Protein AF-A0A397F9K9-F1 (afdb_monomer_lite)

Radius of gyration: 53.6 Å; chains: 1; bounding box: 84×48×170 Å

Organism: Aphanomyces astaci (NCBI:txid112090)

Sequence (240 aa):
MALEEVTSGGQPWRLERRIEDVTDRLRVLALKNYHVFVQNQQCAQVVTSELQSLGDNLTSVQTSLPSLVSQSKALDTTVHDTAKTNAEIQYVLGQYAGLMGVLEIPQLIDGCIANDLLEDALETIQFAKKLLEQTYTSSMQPKSSNASSSIVHTLVAEVKRATTALRAKLVDKLRGELPLAKCLHLVAYLRRVDGLWTPLPADYDYHLKQEFLACRDAYLSKTVQSIPTSDAYNYVSRKI

Structure (mmCIF, N/CA/C/O backbone):
data_AF-A0A397F9K9-F1
#
_entry.id   AF-A0A397F9K9-F1
#
loop_
_atom_site.group_PDB
_atom_site.id
_atom_site.type_symbol
_atom_site.label_atom_id
_atom_site.label_alt_id
_atom_site.label_comp_id
_atom_site.label_asym_id
_atom_site.label_entity_id
_atom_site.label_seq_id
_atom_site.pdbx_PDB_ins_code
_atom_site.Cartn_x
_atom_site.Cartn_y
_atom_site.Cartn_z
_atom_site.occupancy
_atom_site.B_iso_or_equiv
_atom_site.auth_seq_id
_atom_site.auth_comp_id
_atom_site.auth_asym_id
_atom_site.auth_atom_id
_atom_site.pdbx_PDB_model_num
ATOM 1 N N . MET A 1 1 ? 29.811 23.525 -105.887 1.00 42.53 1 MET A N 1
ATOM 2 C CA . MET A 1 1 ? 31.013 22.714 -106.192 1.00 42.53 1 MET A CA 1
ATOM 3 C C . MET A 1 1 ? 31.114 21.536 -105.219 1.00 42.53 1 MET A C 1
ATOM 5 O O . MET A 1 1 ? 32.098 21.397 -104.516 1.00 42.53 1 MET A O 1
ATOM 9 N N . ALA A 1 2 ? 30.063 20.717 -105.126 1.00 44.09 2 ALA A N 1
ATOM 10 C CA . ALA A 1 2 ? 29.945 19.656 -104.117 1.00 44.09 2 ALA A CA 1
ATOM 11 C C . ALA A 1 2 ? 29.460 18.320 -104.713 1.00 44.09 2 ALA A C 1
ATOM 13 O O . ALA A 1 2 ? 28.943 17.484 -103.987 1.00 44.09 2 ALA A O 1
ATOM 14 N N . LEU A 1 3 ? 29.588 18.113 -106.029 1.00 40.81 3 LEU A N 1
ATOM 15 C CA . LEU A 1 3 ? 29.030 16.940 -106.721 1.00 40.81 3 LEU A CA 1
ATOM 16 C C . LEU A 1 3 ? 29.897 16.452 -107.903 1.00 40.81 3 LEU A C 1
ATOM 18 O O . LEU A 1 3 ? 29.378 15.811 -108.806 1.00 40.81 3 LEU A O 1
ATOM 22 N N . GLU A 1 4 ? 31.207 16.728 -107.907 1.00 43.50 4 GLU A N 1
ATOM 23 C CA . GLU A 1 4 ? 32.117 16.296 -108.994 1.00 43.50 4 GLU A CA 1
ATOM 24 C C . GLU A 1 4 ? 33.272 15.378 -108.550 1.00 43.50 4 GLU A C 1
ATOM 26 O O . GLU A 1 4 ? 33.978 14.842 -109.396 1.00 43.50 4 GLU A O 1
ATOM 31 N N . GLU A 1 5 ? 33.442 15.104 -107.250 1.00 45.44 5 GLU A N 1
ATOM 32 C CA . GLU A 1 5 ? 34.452 14.133 -106.777 1.00 45.44 5 GLU A CA 1
ATOM 33 C C . GLU A 1 5 ? 33.916 12.699 -106.626 1.00 45.44 5 GLU A C 1
ATOM 35 O O . GLU A 1 5 ? 34.693 11.762 -106.457 1.00 45.44 5 GLU A O 1
ATOM 40 N N . VAL A 1 6 ? 32.601 12.489 -106.747 1.00 52.72 6 VAL A N 1
ATOM 41 C CA . VAL A 1 6 ? 31.979 11.158 -106.582 1.00 52.72 6 VAL A CA 1
ATOM 42 C C . VAL A 1 6 ? 31.920 10.368 -107.902 1.00 52.72 6 VAL A C 1
ATOM 44 O O . VAL A 1 6 ? 31.626 9.176 -107.902 1.00 52.72 6 VAL A O 1
ATOM 47 N N . THR A 1 7 ? 32.270 10.982 -109.037 1.00 47.12 7 THR A N 1
ATOM 48 C CA . THR A 1 7 ? 32.156 10.360 -110.370 1.00 47.12 7 THR A CA 1
ATOM 49 C C . THR A 1 7 ? 33.460 10.326 -111.173 1.00 47.12 7 THR A C 1
ATOM 51 O O . THR A 1 7 ? 33.418 10.080 -112.375 1.00 47.12 7 THR A O 1
ATOM 54 N N . SER A 1 8 ? 34.631 10.473 -110.533 1.00 50.00 8 SER A N 1
ATOM 55 C CA . SER A 1 8 ? 35.894 9.968 -111.105 1.00 50.00 8 SER A CA 1
ATOM 56 C C . SER A 1 8 ? 36.109 8.519 -110.651 1.00 50.00 8 SER A C 1
ATOM 58 O O . SER A 1 8 ? 36.851 8.184 -109.729 1.00 50.00 8 SER A O 1
ATOM 60 N N . GLY A 1 9 ? 35.336 7.634 -111.280 1.00 54.25 9 GLY A N 1
ATOM 61 C CA . GLY A 1 9 ? 35.527 6.196 -111.191 1.00 54.25 9 GLY A CA 1
ATOM 62 C C . GLY A 1 9 ? 36.919 5.819 -111.692 1.00 54.25 9 GLY A C 1
ATOM 63 O O . GLY A 1 9 ? 37.319 6.173 -112.797 1.00 54.25 9 GLY A O 1
ATOM 64 N N . GLY A 1 10 ? 37.641 5.084 -110.853 1.00 51.09 10 GLY A N 1
ATOM 65 C CA . GLY A 1 10 ? 38.999 4.631 -111.111 1.00 51.09 10 GLY A CA 1
ATOM 66 C C . GLY A 1 10 ? 39.848 4.941 -109.888 1.00 51.09 10 GLY A C 1
ATOM 67 O O . GLY A 1 10 ? 40.693 5.820 -109.906 1.00 51.09 10 GLY A O 1
ATOM 68 N N . GLN A 1 11 ? 39.731 4.216 -108.787 1.00 57.44 11 GLN A N 1
ATOM 69 C CA . GLN A 1 11 ? 39.963 2.780 -108.754 1.00 57.44 11 GLN A CA 1
ATOM 70 C C . GLN A 1 11 ? 39.464 2.277 -107.385 1.00 57.44 11 GLN A C 1
ATOM 72 O O . GLN A 1 11 ? 40.168 2.492 -106.398 1.00 57.44 11 GLN A O 1
ATOM 77 N N . PRO A 1 12 ? 38.283 1.634 -107.267 1.00 63.66 12 PRO A N 1
ATOM 78 C CA . PRO A 1 12 ? 37.839 1.032 -106.000 1.00 63.66 12 PRO A CA 1
ATOM 79 C C . PRO A 1 12 ? 38.901 0.087 -105.428 1.00 63.66 12 PRO A C 1
ATOM 81 O O . PRO A 1 12 ? 39.140 0.080 -104.229 1.00 63.66 12 PRO A O 1
ATOM 84 N N . TRP A 1 13 ? 39.674 -0.565 -106.301 1.00 67.31 13 TRP A N 1
ATOM 85 C CA . TRP A 1 13 ? 40.831 -1.372 -105.924 1.00 67.31 13 TRP A CA 1
ATOM 86 C C . TRP A 1 13 ? 41.956 -0.610 -105.213 1.00 67.31 13 TRP A C 1
ATOM 88 O O . TRP A 1 13 ? 42.768 -1.227 -104.536 1.00 67.31 13 TRP A O 1
ATOM 98 N N . ARG A 1 14 ? 42.057 0.714 -105.356 1.00 73.06 14 ARG A N 1
ATOM 99 C CA . ARG A 1 14 ? 43.083 1.532 -104.692 1.00 73.06 14 ARG A CA 1
ATOM 100 C C . ARG A 1 14 ? 42.674 1.899 -103.269 1.00 73.06 14 ARG A C 1
ATOM 102 O O . ARG A 1 14 ? 43.538 1.955 -102.399 1.00 73.06 14 ARG A O 1
ATOM 109 N N . LEU A 1 15 ? 41.380 2.131 -103.042 1.00 77.25 15 LEU A N 1
ATOM 110 C CA . LEU A 1 15 ? 40.820 2.249 -101.695 1.00 77.25 15 LEU A CA 1
ATOM 111 C C . LEU A 1 15 ? 40.852 0.892 -101.000 1.00 77.25 15 LEU A C 1
ATOM 113 O O . LEU A 1 15 ? 41.370 0.825 -99.894 1.00 77.25 15 LEU A O 1
ATOM 117 N N . GLU A 1 16 ? 40.435 -0.172 -101.687 1.00 80.12 16 GLU A N 1
ATOM 118 C CA . GLU A 1 16 ? 40.501 -1.546 -101.182 1.00 80.12 16 GLU A CA 1
ATOM 119 C C . GLU A 1 16 ? 41.935 -1.917 -100.790 1.00 80.12 16 GLU A C 1
ATOM 121 O O . GLU A 1 16 ? 42.188 -2.275 -99.651 1.00 80.12 16 GLU A O 1
ATOM 126 N N . ARG A 1 17 ? 42.917 -1.675 -101.668 1.00 81.00 17 ARG A N 1
ATOM 127 C CA . ARG A 1 17 ? 44.336 -1.939 -101.377 1.00 81.00 17 ARG A CA 1
ATOM 128 C C . ARG A 1 17 ? 44.883 -1.089 -100.228 1.00 81.00 17 ARG A C 1
ATOM 130 O O . ARG A 1 17 ? 45.792 -1.512 -99.521 1.00 81.00 17 ARG A O 1
ATOM 137 N N . ARG A 1 18 ? 44.378 0.134 -100.047 1.00 80.81 18 ARG A N 1
ATOM 138 C CA . ARG A 1 18 ? 44.792 1.002 -98.934 1.00 80.81 18 ARG A CA 1
ATOM 139 C C . ARG A 1 18 ? 44.142 0.569 -97.623 1.00 80.81 18 ARG A C 1
ATOM 141 O O . ARG A 1 18 ? 44.792 0.665 -96.589 1.00 80.81 18 ARG A O 1
ATOM 148 N N . ILE A 1 19 ? 42.899 0.094 -97.669 1.00 86.00 19 ILE A N 1
ATOM 149 C CA . ILE A 1 19 ? 42.230 -0.553 -96.541 1.00 86.00 19 ILE A CA 1
ATOM 150 C C . ILE A 1 19 ? 42.999 -1.826 -96.185 1.00 86.00 19 ILE A C 1
ATOM 152 O O . ILE A 1 19 ? 43.376 -1.958 -95.030 1.00 86.00 19 ILE A O 1
ATOM 156 N N . GLU A 1 20 ? 43.352 -2.667 -97.162 1.00 86.31 20 GLU A N 1
ATOM 157 C CA . GLU A 1 20 ? 44.182 -3.865 -96.976 1.00 86.31 20 GLU A CA 1
ATOM 158 C C . GLU A 1 20 ? 45.533 -3.531 -96.319 1.00 86.31 20 GLU A C 1
ATOM 160 O O . GLU A 1 20 ? 45.837 -4.080 -95.263 1.00 86.31 20 GLU A O 1
ATOM 165 N N . ASP A 1 21 ? 46.303 -2.566 -96.843 1.00 86.75 21 ASP A N 1
ATOM 166 C CA . ASP A 1 21 ? 47.597 -2.158 -96.256 1.00 86.75 21 ASP A CA 1
ATOM 167 C C . ASP A 1 21 ? 47.431 -1.602 -94.828 1.00 86.75 21 ASP A C 1
ATOM 169 O O . ASP A 1 21 ? 48.195 -1.931 -93.919 1.00 86.75 21 ASP A O 1
ATOM 173 N N . VAL A 1 22 ? 46.392 -0.799 -94.573 1.00 88.19 22 VAL A N 1
ATOM 174 C CA . VAL A 1 22 ? 46.093 -0.313 -93.215 1.00 88.19 22 VAL A CA 1
ATOM 175 C C . VAL A 1 22 ? 45.688 -1.465 -92.294 1.00 88.19 22 VAL A C 1
ATOM 177 O O . VAL A 1 22 ? 46.139 -1.501 -91.149 1.00 88.19 22 VAL A O 1
ATOM 180 N N . THR A 1 23 ? 44.894 -2.425 -92.770 1.00 87.19 23 THR A N 1
ATOM 181 C CA . THR A 1 23 ? 44.498 -3.597 -91.982 1.00 87.19 23 THR A CA 1
ATOM 182 C C . THR A 1 23 ? 45.675 -4.518 -91.695 1.00 87.19 23 THR A C 1
ATOM 184 O O . THR A 1 23 ? 45.793 -4.976 -90.562 1.00 87.19 23 THR A O 1
ATOM 187 N N . ASP A 1 24 ? 46.597 -4.721 -92.638 1.00 86.06 24 ASP A N 1
ATOM 188 C CA . ASP A 1 24 ? 47.807 -5.517 -92.426 1.00 86.06 24 ASP A CA 1
ATOM 189 C C . ASP A 1 24 ? 48.757 -4.831 -91.442 1.00 86.06 24 ASP A C 1
ATOM 191 O O . ASP A 1 24 ? 49.263 -5.468 -90.513 1.00 86.06 24 ASP A O 1
ATOM 195 N N . ARG A 1 25 ? 48.938 -3.509 -91.555 1.00 85.62 25 ARG A N 1
ATOM 196 C CA . ARG A 1 25 ? 49.712 -2.732 -90.573 1.00 85.62 25 ARG A CA 1
ATOM 197 C C . ARG A 1 25 ? 49.083 -2.783 -89.185 1.00 85.62 25 ARG A C 1
ATOM 199 O O . ARG A 1 25 ? 49.802 -2.991 -88.207 1.00 85.62 25 ARG A O 1
ATOM 206 N N . LEU A 1 26 ? 47.760 -2.636 -89.087 1.00 84.81 26 LEU A N 1
ATOM 207 C CA . LEU A 1 26 ? 47.028 -2.776 -87.826 1.00 84.81 26 LEU A CA 1
ATOM 208 C C . LEU A 1 26 ? 47.133 -4.195 -87.275 1.00 84.81 26 LEU A C 1
ATOM 210 O O . LEU A 1 26 ? 47.323 -4.353 -86.075 1.00 84.81 26 LEU A O 1
ATOM 214 N N . ARG A 1 27 ? 47.092 -5.223 -88.126 1.00 82.94 27 ARG A N 1
ATOM 215 C CA . ARG A 1 27 ? 47.231 -6.625 -87.725 1.00 82.94 27 ARG A CA 1
ATOM 216 C C . ARG A 1 27 ? 48.621 -6.910 -87.173 1.00 82.94 27 ARG A C 1
ATOM 218 O O . ARG A 1 27 ? 48.735 -7.516 -86.113 1.00 82.94 27 ARG A O 1
ATOM 225 N N . VAL A 1 28 ? 49.677 -6.429 -87.828 1.00 85.69 28 VAL A N 1
ATOM 226 C CA . VAL A 1 28 ? 51.056 -6.560 -87.329 1.00 85.69 28 VAL A CA 1
ATOM 227 C C . VAL A 1 28 ? 51.233 -5.809 -86.009 1.00 85.69 28 VAL A C 1
ATOM 229 O O . VAL A 1 28 ? 51.848 -6.337 -85.082 1.00 85.69 28 VAL A O 1
ATOM 232 N N . LEU A 1 29 ? 50.682 -4.599 -85.891 1.00 83.38 29 LEU A N 1
ATOM 233 C CA . LEU A 1 29 ? 50.746 -3.812 -84.658 1.00 83.38 29 LEU A CA 1
ATOM 234 C C . LEU A 1 29 ? 49.952 -4.468 -83.515 1.00 83.38 29 LEU A C 1
ATOM 236 O O . LEU A 1 29 ? 50.435 -4.509 -82.383 1.00 83.38 29 LEU A O 1
ATOM 240 N N . ALA A 1 30 ? 48.773 -5.015 -83.817 1.00 82.62 30 ALA A N 1
ATOM 241 C CA . ALA A 1 30 ? 47.921 -5.737 -82.880 1.00 82.62 30 ALA A CA 1
ATOM 242 C C . ALA A 1 30 ? 48.557 -7.056 -82.432 1.00 82.62 30 ALA A C 1
ATOM 244 O O . ALA A 1 30 ? 48.497 -7.374 -81.253 1.00 82.62 30 ALA A O 1
ATOM 245 N N . LEU A 1 31 ? 49.229 -7.789 -83.326 1.00 82.81 31 LEU A N 1
ATOM 246 C CA . LEU A 1 31 ? 49.966 -9.007 -82.972 1.00 82.81 31 LEU A CA 1
ATOM 247 C C . LEU A 1 31 ? 51.195 -8.698 -82.108 1.00 82.81 31 LEU A C 1
ATOM 249 O O . LEU A 1 31 ? 51.440 -9.394 -81.125 1.00 82.81 31 LEU A O 1
ATOM 253 N N . LYS A 1 32 ? 51.940 -7.628 -82.420 1.00 84.25 32 LYS A N 1
ATOM 254 C CA . LYS A 1 32 ? 53.095 -7.197 -81.611 1.00 84.25 32 LYS A CA 1
ATOM 255 C C . LYS A 1 32 ? 52.685 -6.742 -80.209 1.00 84.25 32 LYS A C 1
ATOM 257 O O . LYS A 1 32 ? 53.370 -7.058 -79.242 1.00 84.25 32 LYS A O 1
ATOM 262 N N . ASN A 1 33 ? 51.560 -6.040 -80.092 1.00 84.75 33 ASN A N 1
ATOM 263 C CA . ASN A 1 33 ? 51.073 -5.490 -78.824 1.00 84.75 33 ASN A CA 1
ATOM 264 C C . ASN A 1 33 ? 49.860 -6.248 -78.260 1.00 84.75 33 ASN A C 1
ATOM 266 O O . ASN A 1 33 ? 49.111 -5.690 -77.460 1.00 84.75 33 ASN A O 1
ATOM 270 N N . TYR A 1 34 ? 49.657 -7.516 -78.642 1.00 86.44 34 TYR A N 1
ATOM 271 C CA . TYR A 1 34 ? 48.447 -8.266 -78.271 1.00 86.44 34 TYR A CA 1
ATOM 272 C C . TYR A 1 34 ? 48.289 -8.394 -76.747 1.00 86.44 34 TYR A C 1
ATOM 274 O O . TYR A 1 34 ? 47.177 -8.342 -76.231 1.00 86.44 34 TYR A O 1
ATOM 282 N N . HIS A 1 35 ? 49.407 -8.485 -76.020 1.00 87.50 35 HIS A N 1
ATOM 283 C CA . HIS A 1 35 ? 49.435 -8.550 -74.560 1.00 87.50 35 HIS A CA 1
ATOM 284 C C . HIS A 1 35 ? 48.804 -7.312 -73.899 1.00 87.50 35 HIS A C 1
ATOM 286 O O . HIS A 1 35 ? 48.124 -7.457 -72.888 1.00 87.50 35 HIS A O 1
ATOM 292 N N . VAL A 1 36 ? 48.947 -6.119 -74.493 1.00 87.38 36 VAL A N 1
ATOM 293 C CA . VAL A 1 36 ? 48.316 -4.882 -73.998 1.00 87.38 36 VAL A CA 1
ATOM 294 C C . VAL A 1 36 ? 46.806 -4.928 -74.209 1.00 87.38 36 VAL A C 1
ATOM 296 O O . VAL A 1 36 ? 46.057 -4.518 -73.330 1.00 87.38 36 VAL A O 1
ATOM 299 N N . PHE A 1 37 ? 46.339 -5.466 -75.341 1.00 85.69 37 PHE A N 1
ATOM 300 C CA . PHE A 1 37 ? 44.905 -5.657 -75.583 1.00 85.69 37 PHE A CA 1
ATOM 301 C C . PHE A 1 37 ? 44.296 -6.669 -74.610 1.00 85.69 37 PHE A C 1
ATOM 303 O O . PHE A 1 37 ? 43.218 -6.423 -74.078 1.00 85.69 37 PHE A O 1
ATOM 310 N N . VAL A 1 38 ? 45.002 -7.768 -74.324 1.00 87.75 38 VAL A N 1
ATOM 311 C CA . VAL A 1 38 ? 44.567 -8.760 -73.330 1.00 87.75 38 VAL A CA 1
ATOM 312 C C . VAL A 1 38 ? 44.545 -8.153 -71.929 1.00 87.75 38 VAL A C 1
ATOM 314 O O . VAL A 1 38 ? 43.551 -8.304 -71.226 1.00 87.75 38 VAL A O 1
ATOM 317 N N . GLN A 1 39 ? 45.588 -7.419 -71.536 1.00 88.62 39 GLN A N 1
ATOM 318 C CA . GLN A 1 39 ? 45.645 -6.766 -70.229 1.00 88.62 39 GLN A CA 1
ATOM 319 C C . GLN A 1 39 ? 44.567 -5.683 -70.087 1.00 88.62 39 GLN A C 1
ATOM 321 O O . GLN A 1 39 ? 43.916 -5.611 -69.052 1.00 88.62 39 GLN A O 1
ATOM 326 N N . ASN A 1 40 ? 44.322 -4.880 -71.125 1.00 89.44 40 ASN A N 1
ATOM 327 C CA . ASN A 1 40 ? 43.254 -3.880 -71.123 1.00 89.44 40 ASN A CA 1
ATOM 328 C C . ASN A 1 40 ? 41.876 -4.547 -71.017 1.00 89.44 40 ASN A C 1
ATOM 330 O O . ASN A 1 40 ? 41.060 -4.139 -70.200 1.00 89.44 40 ASN A O 1
ATOM 334 N N . GLN A 1 41 ? 41.646 -5.638 -71.754 1.00 90.44 41 GLN A N 1
ATOM 335 C CA . GLN A 1 41 ? 40.409 -6.408 -71.646 1.00 90.44 41 GLN A CA 1
ATOM 336 C C . GLN A 1 41 ? 40.225 -7.017 -70.248 1.00 90.44 41 GLN A C 1
ATOM 338 O O . GLN A 1 41 ? 39.121 -6.977 -69.712 1.00 90.44 41 GLN A O 1
ATOM 343 N N . GLN A 1 42 ? 41.290 -7.545 -69.636 1.00 90.19 42 GLN A N 1
ATOM 344 C CA . GLN A 1 42 ? 41.258 -8.066 -68.266 1.00 90.19 42 GLN A CA 1
ATOM 345 C C . GLN A 1 42 ? 40.975 -6.955 -67.249 1.00 90.19 42 GLN A C 1
ATOM 347 O O . GLN A 1 42 ? 40.103 -7.115 -66.400 1.00 90.19 42 GLN A O 1
ATOM 352 N N . CYS A 1 43 ? 41.649 -5.807 -67.355 1.00 89.50 43 CYS A N 1
ATOM 353 C CA . CYS A 1 43 ? 41.382 -4.648 -66.507 1.00 89.50 43 CYS A CA 1
ATOM 354 C C . CYS A 1 43 ? 39.945 -4.141 -66.685 1.00 89.50 43 CYS A C 1
ATOM 356 O O . CYS A 1 43 ? 39.279 -3.866 -65.693 1.00 89.50 43 CYS A O 1
ATOM 358 N N . ALA A 1 44 ? 39.440 -4.071 -67.919 1.00 91.75 44 ALA A N 1
ATOM 359 C CA . ALA A 1 44 ? 38.062 -3.684 -68.199 1.00 91.75 44 ALA A CA 1
ATOM 360 C C . ALA A 1 44 ? 37.066 -4.671 -67.578 1.00 91.75 44 ALA A C 1
ATOM 362 O O . ALA A 1 44 ? 36.107 -4.238 -66.948 1.00 91.75 44 ALA A O 1
ATOM 363 N N . GLN A 1 45 ? 37.320 -5.980 -67.679 1.00 92.06 45 GLN A N 1
ATOM 364 C CA . GLN A 1 45 ? 36.487 -7.007 -67.048 1.00 92.06 45 GLN A CA 1
ATOM 365 C C . GLN A 1 45 ? 36.457 -6.870 -65.524 1.00 92.06 45 GLN A C 1
ATOM 367 O O . GLN A 1 45 ? 35.370 -6.843 -64.949 1.00 92.06 45 GLN A O 1
ATOM 372 N N . VAL A 1 46 ? 37.619 -6.709 -64.884 1.00 93.81 46 VAL A N 1
ATOM 373 C CA . VAL A 1 46 ? 37.712 -6.499 -63.430 1.00 93.81 46 VAL A CA 1
ATOM 374 C C . VAL A 1 46 ? 36.971 -5.228 -63.017 1.00 93.81 46 VAL A C 1
ATOM 376 O O . VAL A 1 46 ? 36.164 -5.255 -62.095 1.00 93.81 46 VAL A O 1
ATOM 379 N N . VAL A 1 47 ? 37.167 -4.117 -63.733 1.00 93.44 47 VAL A N 1
ATOM 380 C CA . VAL A 1 47 ? 36.450 -2.866 -63.446 1.00 93.44 47 VAL A CA 1
ATOM 381 C C . VAL A 1 47 ? 34.940 -3.051 -63.601 1.00 93.44 47 VAL A C 1
ATOM 383 O O . VAL A 1 47 ? 34.182 -2.571 -62.764 1.00 93.44 47 VAL A O 1
ATOM 386 N N . THR A 1 48 ? 34.478 -3.777 -64.623 1.00 92.62 48 THR A N 1
ATOM 387 C CA . THR A 1 48 ? 33.041 -4.036 -64.790 1.00 92.62 48 THR A CA 1
ATOM 388 C C . THR A 1 48 ? 32.465 -4.929 -63.696 1.00 92.62 48 THR A C 1
ATOM 390 O O . THR A 1 48 ? 31.360 -4.651 -63.239 1.00 92.62 48 THR A O 1
ATOM 393 N N . SER A 1 49 ? 33.194 -5.950 -63.232 1.00 93.62 49 SER A N 1
ATOM 394 C CA . SER A 1 49 ? 32.725 -6.806 -62.137 1.00 93.62 49 SER A CA 1
ATOM 395 C C . SER A 1 49 ? 32.707 -6.070 -60.800 1.00 93.62 49 SER A C 1
ATOM 397 O O . SER A 1 49 ? 31.767 -6.240 -60.031 1.00 93.62 49 SER A O 1
ATOM 399 N N . GLU A 1 50 ? 33.698 -5.214 -60.536 1.00 94.69 50 GLU A N 1
ATOM 400 C CA . GLU A 1 50 ? 33.726 -4.373 -59.332 1.00 94.69 50 GLU A CA 1
ATOM 401 C C . GLU A 1 50 ? 32.630 -3.298 -59.360 1.00 94.69 50 GLU A C 1
ATOM 403 O O . GLU A 1 50 ? 32.020 -2.990 -58.342 1.00 94.69 50 GLU A O 1
ATOM 408 N N . LEU A 1 51 ? 32.311 -2.740 -60.532 1.00 93.62 51 LEU A N 1
ATOM 409 C CA . LEU A 1 51 ? 31.178 -1.821 -60.664 1.00 93.62 51 LEU A CA 1
ATOM 410 C C . LEU A 1 51 ? 29.832 -2.530 -60.473 1.00 93.62 51 LEU A C 1
ATOM 412 O O . LEU A 1 51 ? 28.916 -1.943 -59.899 1.00 93.62 51 LEU A O 1
ATOM 416 N N . GLN A 1 52 ? 29.710 -3.781 -60.923 1.00 93.94 52 GLN A N 1
ATOM 417 C CA . GLN A 1 52 ? 28.526 -4.603 -60.666 1.00 93.94 52 GLN A CA 1
ATOM 418 C C . GLN A 1 52 ? 28.394 -4.934 -59.177 1.00 93.94 52 GLN A C 1
ATOM 420 O O . GLN A 1 52 ? 27.342 -4.673 -58.600 1.00 93.94 52 GLN A O 1
ATOM 425 N N . SER A 1 53 ? 29.470 -5.394 -58.530 1.00 94.19 53 SER A N 1
ATOM 426 C CA . SER A 1 53 ? 29.468 -5.677 -57.089 1.00 94.19 53 SER A CA 1
ATOM 427 C C . SER A 1 53 ? 29.161 -4.418 -56.269 1.00 94.19 53 SER A C 1
ATOM 429 O O . SER A 1 53 ? 28.402 -4.471 -55.302 1.00 94.19 53 SER A O 1
ATOM 431 N N . LEU A 1 54 ? 29.685 -3.256 -56.671 1.00 93.75 54 LEU A N 1
ATOM 432 C CA . LEU A 1 54 ? 29.365 -1.973 -56.051 1.00 93.75 54 LEU A CA 1
ATOM 433 C C . LEU A 1 54 ? 27.890 -1.598 -56.247 1.00 93.75 54 LEU A C 1
ATOM 435 O O . LEU A 1 54 ? 27.270 -1.094 -55.312 1.00 93.75 54 LEU A O 1
ATOM 439 N N . GLY A 1 55 ? 27.318 -1.863 -57.424 1.00 94.50 55 GLY A N 1
ATOM 440 C CA . GLY A 1 55 ? 25.890 -1.683 -57.696 1.00 94.50 55 GLY A CA 1
ATOM 441 C C . GLY A 1 55 ? 25.005 -2.570 -56.815 1.00 94.50 55 GLY A C 1
ATOM 442 O O . GLY A 1 55 ? 24.039 -2.086 -56.219 1.00 94.50 55 GLY A O 1
ATOM 443 N N . ASP A 1 56 ? 25.373 -3.838 -56.651 1.00 93.19 56 ASP A N 1
ATOM 444 C CA . ASP A 1 56 ? 24.667 -4.791 -55.786 1.00 93.19 56 ASP A CA 1
ATOM 445 C C . ASP A 1 56 ? 24.766 -4.388 -54.303 1.00 93.19 56 ASP A C 1
ATOM 447 O O . ASP A 1 56 ? 23.782 -4.408 -53.560 1.00 93.19 56 ASP A O 1
ATOM 451 N N . ASN A 1 57 ? 25.938 -3.923 -53.865 1.00 92.50 57 ASN A N 1
ATOM 452 C CA . ASN A 1 57 ? 26.123 -3.403 -52.511 1.00 92.50 57 ASN A CA 1
ATOM 453 C C . ASN A 1 57 ? 25.323 -2.113 -52.278 1.00 92.50 57 ASN A C 1
ATOM 455 O O . ASN A 1 57 ? 24.683 -1.967 -51.237 1.00 92.50 57 ASN A O 1
ATOM 459 N N . LEU A 1 58 ? 25.306 -1.189 -53.244 1.00 93.81 58 LEU A N 1
ATOM 460 C CA . LEU A 1 58 ? 24.522 0.044 -53.148 1.00 93.81 58 LEU A CA 1
ATOM 461 C C . LEU A 1 58 ? 23.021 -0.236 -53.100 1.00 93.81 58 LEU A C 1
ATOM 463 O O . LEU A 1 58 ? 22.318 0.381 -52.303 1.00 93.81 58 LEU A O 1
ATOM 467 N N . THR A 1 59 ? 22.524 -1.184 -53.893 1.00 91.25 59 THR A N 1
ATOM 468 C CA . THR A 1 59 ? 21.109 -1.586 -53.852 1.00 91.25 59 THR A CA 1
ATOM 469 C C . THR A 1 59 ? 20.754 -2.302 -52.544 1.00 91.25 59 THR A C 1
ATOM 471 O O . THR A 1 59 ? 19.698 -2.036 -51.963 1.00 91.25 59 THR A O 1
ATOM 474 N N . SER A 1 60 ? 21.651 -3.129 -52.001 1.00 92.00 60 SER A N 1
ATOM 475 C CA . SER A 1 60 ? 21.501 -3.730 -50.666 1.00 92.00 60 SER A CA 1
ATOM 476 C C . SER A 1 60 ? 21.453 -2.673 -49.551 1.00 92.00 60 SER A C 1
ATOM 478 O O . SER A 1 60 ? 20.575 -2.693 -48.682 1.00 92.00 60 SER A O 1
ATOM 480 N N . VAL A 1 61 ? 22.329 -1.666 -49.603 1.00 92.00 61 VAL A N 1
ATOM 481 C CA . VAL A 1 61 ? 22.294 -0.536 -48.661 1.00 92.00 61 VAL A CA 1
ATOM 482 C C . VAL A 1 61 ? 21.010 0.275 -48.836 1.00 92.00 61 VAL A C 1
ATOM 484 O O . VAL A 1 61 ? 20.347 0.599 -47.855 1.00 92.00 61 VAL A O 1
ATOM 487 N N . GLN A 1 62 ? 20.595 0.548 -50.072 1.00 91.62 62 GLN A N 1
ATOM 488 C CA . GLN A 1 62 ? 19.378 1.307 -50.360 1.00 91.62 62 GLN A CA 1
ATOM 489 C C . GLN A 1 62 ? 18.108 0.603 -49.860 1.00 91.62 62 GLN A C 1
ATOM 491 O O . GLN A 1 62 ? 17.172 1.271 -49.422 1.00 91.62 62 GLN A O 1
ATOM 496 N N . THR A 1 63 ? 18.068 -0.729 -49.896 1.00 89.94 63 THR A N 1
ATOM 497 C CA . THR A 1 63 ? 16.930 -1.517 -49.393 1.00 89.94 63 THR A CA 1
ATOM 498 C C . THR A 1 63 ? 16.953 -1.690 -47.871 1.00 89.94 63 THR A C 1
ATOM 500 O O . THR A 1 63 ? 15.894 -1.703 -47.244 1.00 89.94 63 THR A O 1
ATOM 503 N N . SER A 1 64 ? 18.133 -1.758 -47.249 1.00 91.75 64 SER A N 1
ATOM 504 C CA . SER A 1 64 ? 18.283 -1.908 -45.792 1.00 91.75 64 SER A CA 1
ATOM 505 C C . SER A 1 64 ? 18.140 -0.597 -45.009 1.00 91.75 64 SER A C 1
ATOM 507 O O . SER A 1 64 ? 17.623 -0.615 -43.890 1.00 91.75 64 SER A O 1
ATOM 509 N N . LEU A 1 65 ? 18.511 0.548 -45.592 1.00 92.19 65 LEU A N 1
ATOM 510 C CA . LEU A 1 65 ? 18.387 1.870 -44.967 1.00 92.19 65 LEU A CA 1
ATOM 511 C C . LEU A 1 65 ? 16.962 2.188 -44.458 1.00 92.19 65 LEU A C 1
ATOM 513 O O . LEU A 1 65 ? 16.827 2.572 -43.295 1.00 92.19 65 LEU A O 1
ATOM 517 N N . PRO A 1 66 ? 15.877 2.004 -45.242 1.00 91.50 66 PRO A N 1
ATOM 518 C CA . PRO A 1 66 ? 14.522 2.254 -44.750 1.00 91.50 66 PRO A CA 1
ATOM 519 C C . PRO A 1 66 ? 14.103 1.273 -43.646 1.00 91.50 66 PRO A C 1
ATOM 521 O O . PRO A 1 66 ? 13.420 1.681 -42.705 1.00 91.50 66 PRO A O 1
ATOM 524 N N . SER A 1 67 ? 14.549 0.011 -43.709 1.00 89.69 67 SER A N 1
ATOM 525 C CA . SER A 1 67 ? 14.321 -0.965 -42.634 1.00 89.69 67 SER A CA 1
ATOM 526 C C . SER A 1 67 ? 14.984 -0.504 -41.336 1.00 89.69 67 SER A C 1
ATOM 528 O O . SER A 1 67 ? 14.330 -0.479 -40.294 1.00 89.69 67 SER A O 1
ATOM 530 N N . LEU A 1 68 ? 16.239 -0.053 -41.398 1.00 89.69 68 LEU A N 1
ATOM 531 C CA . LEU A 1 68 ? 16.965 0.463 -40.237 1.00 89.69 68 LEU A CA 1
ATOM 532 C C . LEU A 1 68 ? 16.282 1.702 -39.642 1.00 89.69 68 LEU A C 1
ATOM 534 O O . LEU A 1 68 ? 16.106 1.785 -38.429 1.00 89.69 68 LEU A O 1
ATOM 538 N N . VAL A 1 69 ? 15.825 2.632 -40.485 1.00 92.75 69 VAL A N 1
ATOM 539 C CA . VAL A 1 69 ? 15.073 3.815 -40.033 1.00 92.75 69 VAL A CA 1
ATOM 540 C C . VAL A 1 69 ? 13.762 3.409 -39.353 1.00 92.75 69 VAL A C 1
ATOM 542 O O . VAL A 1 69 ? 13.397 3.988 -38.329 1.00 92.75 69 VAL A O 1
ATOM 545 N N . SER A 1 70 ? 13.050 2.411 -39.885 1.00 92.50 70 SER A N 1
ATOM 546 C CA . SER A 1 70 ? 11.813 1.915 -39.268 1.00 92.50 70 SER A CA 1
ATOM 547 C C . SER A 1 70 ? 12.065 1.264 -37.903 1.00 92.50 70 SER A C 1
ATOM 549 O O . SER A 1 70 ? 11.334 1.536 -36.951 1.00 92.50 70 SER A O 1
ATOM 551 N N . GLN A 1 71 ? 13.142 0.482 -37.780 1.00 92.75 71 GLN A N 1
ATOM 552 C CA . GLN A 1 71 ? 13.537 -0.171 -36.533 1.00 92.75 71 GLN A CA 1
ATOM 553 C C . GLN A 1 71 ? 14.031 0.839 -35.497 1.00 92.75 71 GLN A C 1
ATOM 555 O O . GLN A 1 71 ? 13.680 0.711 -34.330 1.00 92.75 71 GLN A O 1
ATOM 560 N N . SER A 1 72 ? 14.765 1.877 -35.911 1.00 91.94 72 SER A N 1
ATOM 561 C CA . SER A 1 72 ? 15.163 2.982 -35.030 1.00 91.94 72 SER A CA 1
ATOM 562 C C . SER A 1 72 ? 13.943 3.690 -34.451 1.00 91.94 72 SER A C 1
ATOM 564 O O . SER A 1 72 ? 13.877 3.887 -33.246 1.00 91.94 72 SER A O 1
ATOM 566 N N . LYS A 1 73 ? 12.939 4.005 -35.281 1.00 92.94 73 LYS A N 1
ATOM 567 C CA . LYS A 1 73 ? 11.696 4.633 -34.804 1.00 92.94 73 LYS A CA 1
ATOM 568 C C . LYS A 1 73 ? 10.931 3.730 -33.837 1.00 92.94 73 LYS A C 1
ATOM 570 O O . LYS A 1 73 ? 10.438 4.210 -32.822 1.00 92.94 73 LYS A O 1
ATOM 575 N N . ALA A 1 74 ? 10.837 2.433 -34.134 1.00 94.19 74 ALA A N 1
ATOM 576 C CA . ALA A 1 74 ? 10.219 1.470 -33.226 1.00 94.19 74 ALA A CA 1
ATOM 577 C C . ALA A 1 74 ? 10.982 1.401 -31.891 1.00 94.19 74 ALA A C 1
ATOM 579 O O . ALA A 1 74 ? 10.372 1.458 -30.821 1.00 94.19 74 ALA A O 1
ATOM 580 N N . LEU A 1 75 ? 12.314 1.365 -31.942 1.00 94.62 75 LEU A N 1
ATOM 581 C CA . LEU A 1 75 ? 13.167 1.385 -30.759 1.00 94.62 75 LEU A CA 1
ATOM 582 C C . LEU A 1 75 ? 12.958 2.664 -29.944 1.00 94.62 75 LEU A C 1
ATOM 584 O O . LEU A 1 75 ? 12.748 2.556 -28.742 1.00 94.62 75 LEU A O 1
ATOM 588 N N . ASP A 1 76 ? 12.911 3.838 -30.576 1.00 94.25 76 ASP A N 1
ATOM 589 C CA . ASP A 1 76 ? 12.654 5.112 -29.893 1.00 94.25 76 ASP A CA 1
ATOM 590 C C . ASP A 1 76 ? 11.317 5.095 -29.142 1.00 94.25 76 ASP A C 1
ATOM 592 O O . ASP A 1 76 ? 11.260 5.479 -27.972 1.00 94.25 76 ASP A O 1
ATOM 596 N N . THR A 1 77 ? 10.248 4.588 -29.771 1.00 93.94 77 THR A N 1
ATOM 597 C CA . THR A 1 77 ? 8.947 4.455 -29.091 1.00 93.94 77 THR A CA 1
ATOM 598 C C . THR A 1 77 ? 9.017 3.496 -27.904 1.00 93.94 77 THR A C 1
ATOM 600 O O . THR A 1 77 ? 8.551 3.825 -26.816 1.00 93.94 77 THR A O 1
ATOM 603 N N . THR A 1 78 ? 9.692 2.356 -28.070 1.00 94.62 78 THR A N 1
ATOM 604 C CA . THR A 1 78 ? 9.811 1.339 -27.016 1.00 94.62 78 THR A CA 1
ATOM 605 C C . THR A 1 78 ? 10.652 1.848 -25.843 1.00 94.62 78 THR A C 1
ATOM 607 O O . THR A 1 78 ? 10.320 1.613 -24.681 1.00 94.62 78 THR A O 1
ATOM 610 N N . VAL A 1 79 ? 11.736 2.575 -26.129 1.00 95.81 79 VAL A N 1
ATOM 611 C CA . VAL A 1 79 ? 12.595 3.209 -25.120 1.00 95.81 79 VAL A CA 1
ATOM 612 C C . VAL A 1 79 ? 11.827 4.292 -24.376 1.00 95.81 79 VAL A C 1
ATOM 614 O O . VAL A 1 79 ? 11.939 4.363 -23.155 1.00 95.81 79 VAL A O 1
ATOM 617 N N . HIS A 1 80 ? 11.024 5.100 -25.070 1.00 94.19 80 HIS A N 1
ATOM 618 C CA . HIS A 1 80 ? 10.207 6.123 -24.426 1.00 94.19 80 HIS A CA 1
ATOM 619 C C . HIS A 1 80 ? 9.170 5.512 -23.474 1.00 94.19 80 HIS A C 1
ATOM 621 O O . HIS A 1 80 ? 9.075 5.935 -22.320 1.00 94.19 80 HIS A O 1
ATOM 627 N N . ASP A 1 81 ? 8.463 4.471 -23.915 1.00 93.81 81 ASP A N 1
ATOM 628 C CA . ASP A 1 81 ? 7.492 3.761 -23.081 1.00 93.81 81 ASP A CA 1
ATOM 629 C C . ASP A 1 81 ? 8.173 3.101 -21.875 1.00 93.81 81 ASP A C 1
ATOM 631 O O . ASP A 1 81 ? 7.719 3.260 -20.743 1.00 93.81 81 ASP A O 1
ATOM 635 N N . THR A 1 82 ? 9.323 2.454 -22.087 1.00 90.69 82 THR A N 1
ATOM 636 C CA . THR A 1 82 ? 10.101 1.824 -21.008 1.00 90.69 82 THR A CA 1
ATOM 637 C C . THR A 1 82 ? 10.650 2.858 -20.020 1.00 90.69 82 THR A C 1
ATOM 639 O O . THR A 1 82 ? 10.671 2.627 -18.811 1.00 90.69 82 THR A O 1
ATOM 642 N N . ALA A 1 83 ? 11.089 4.022 -20.502 1.00 94.31 83 ALA A N 1
ATOM 643 C CA . ALA A 1 83 ? 11.546 5.116 -19.650 1.00 94.31 83 ALA A CA 1
ATOM 644 C C . ALA A 1 83 ? 10.398 5.667 -18.799 1.00 94.31 83 ALA A C 1
ATOM 646 O O . ALA A 1 83 ? 10.583 5.912 -17.606 1.00 94.31 83 ALA A O 1
ATOM 647 N N . LYS A 1 84 ? 9.201 5.798 -19.382 1.00 92.94 84 LYS A N 1
ATOM 648 C CA . LYS A 1 84 ? 7.998 6.204 -18.656 1.00 92.94 84 LYS A CA 1
ATOM 649 C C . LYS A 1 84 ? 7.621 5.185 -17.580 1.00 92.94 84 LYS A C 1
ATOM 651 O O . LYS A 1 84 ? 7.450 5.577 -16.428 1.00 92.94 84 LYS A O 1
ATOM 656 N N . THR A 1 85 ? 7.563 3.892 -17.907 1.00 90.56 85 THR A N 1
ATOM 657 C CA . THR A 1 85 ? 7.263 2.851 -16.908 1.00 90.56 85 THR A CA 1
ATOM 658 C C . THR A 1 85 ? 8.329 2.797 -15.817 1.00 90.56 85 THR A C 1
ATOM 660 O O . THR A 1 85 ? 8.001 2.652 -14.645 1.00 90.56 85 THR A O 1
ATOM 663 N N . ASN A 1 86 ? 9.607 2.972 -16.165 1.00 93.75 86 ASN A N 1
ATOM 664 C CA . ASN A 1 86 ? 10.684 3.033 -15.177 1.00 93.75 86 ASN A CA 1
ATOM 665 C C . ASN A 1 86 ? 10.550 4.247 -14.251 1.00 93.75 86 ASN A C 1
ATOM 667 O O . ASN A 1 86 ? 10.782 4.111 -13.052 1.00 93.75 86 ASN A O 1
ATOM 671 N N . ALA A 1 87 ? 10.148 5.410 -14.770 1.00 91.88 87 ALA A N 1
ATOM 672 C CA . ALA A 1 87 ? 9.886 6.588 -13.948 1.00 91.88 87 ALA A CA 1
ATOM 673 C C . ALA A 1 87 ? 8.708 6.359 -12.984 1.00 91.88 87 ALA A C 1
ATOM 675 O O . ALA A 1 87 ? 8.801 6.705 -11.807 1.00 91.88 87 ALA A O 1
ATOM 676 N N . GLU A 1 88 ? 7.631 5.718 -13.450 1.00 89.50 88 GLU A N 1
ATOM 677 C CA . GLU A 1 88 ? 6.496 5.322 -12.606 1.00 89.50 88 GLU A CA 1
ATOM 678 C C . GLU A 1 88 ? 6.925 4.328 -11.511 1.00 89.50 88 GLU A C 1
ATOM 680 O O . GLU A 1 88 ? 6.585 4.510 -10.342 1.00 89.50 88 GLU A O 1
ATOM 685 N N . ILE A 1 89 ? 7.744 3.326 -11.850 1.00 88.06 89 ILE A N 1
ATOM 686 C CA . ILE A 1 89 ? 8.290 2.360 -10.882 1.00 88.06 89 ILE A CA 1
ATOM 687 C C . ILE A 1 89 ? 9.180 3.060 -9.851 1.00 88.06 89 ILE A C 1
ATOM 689 O O . ILE A 1 89 ? 9.037 2.811 -8.656 1.00 88.06 89 ILE A O 1
ATOM 693 N N . GLN A 1 90 ? 10.077 3.953 -10.277 1.00 90.50 90 GLN A N 1
ATOM 694 C CA . GLN A 1 90 ? 10.933 4.713 -9.361 1.00 90.50 90 GLN A CA 1
ATOM 695 C C . GLN A 1 90 ? 10.116 5.591 -8.412 1.00 90.50 90 GLN A C 1
ATOM 697 O O . GLN A 1 90 ? 10.441 5.674 -7.228 1.00 90.50 90 GLN A O 1
ATOM 702 N N . TYR A 1 91 ? 9.035 6.198 -8.904 1.00 89.81 91 TYR A N 1
ATOM 703 C CA . TYR A 1 91 ? 8.114 6.961 -8.070 1.00 89.81 91 TYR A CA 1
ATOM 704 C C . TYR A 1 91 ? 7.445 6.079 -7.006 1.00 89.81 91 TYR A C 1
ATOM 706 O O . TYR A 1 91 ? 7.456 6.419 -5.822 1.00 89.81 91 TYR A O 1
ATOM 714 N N . VAL A 1 92 ? 6.924 4.912 -7.403 1.00 86.19 92 VAL A N 1
ATOM 715 C CA . VAL A 1 92 ? 6.317 3.951 -6.468 1.00 86.19 92 VAL A CA 1
ATOM 716 C C . VAL A 1 92 ? 7.339 3.447 -5.449 1.00 86.19 92 VAL A C 1
ATOM 718 O O . VAL A 1 92 ? 7.024 3.378 -4.264 1.00 86.19 92 VAL A O 1
ATOM 721 N N . LEU A 1 93 ? 8.571 3.152 -5.871 1.00 88.50 93 LEU A N 1
ATOM 722 C CA . LEU A 1 93 ? 9.653 2.735 -4.975 1.00 88.50 93 LEU A CA 1
ATOM 723 C C . LEU A 1 93 ? 10.034 3.834 -3.977 1.00 88.50 93 LEU A C 1
ATOM 725 O O . LEU A 1 93 ? 10.245 3.537 -2.804 1.00 88.50 93 LEU A O 1
ATOM 729 N N . GLY A 1 94 ? 10.072 5.097 -4.407 1.00 87.75 94 GLY A N 1
ATOM 730 C CA . GLY A 1 94 ? 10.320 6.231 -3.515 1.00 87.75 94 GLY A CA 1
ATOM 731 C C . GLY A 1 94 ? 9.235 6.387 -2.446 1.00 87.75 94 GLY A C 1
ATOM 732 O O . GLY A 1 94 ? 9.541 6.672 -1.290 1.00 87.75 94 GLY A O 1
ATOM 733 N N . GLN A 1 95 ? 7.976 6.132 -2.808 1.00 84.69 95 GLN A N 1
ATOM 734 C CA . GLN A 1 95 ? 6.838 6.229 -1.890 1.00 84.69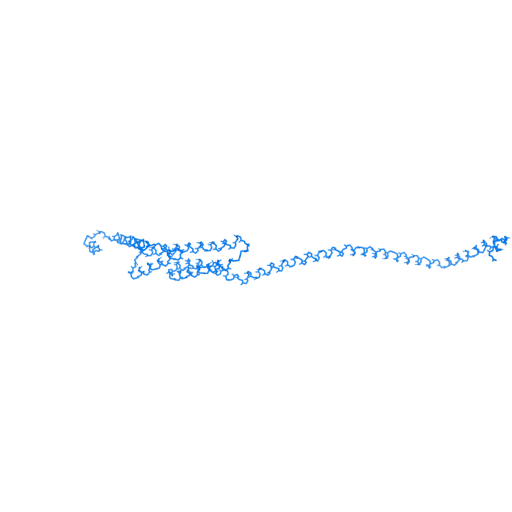 95 GLN A CA 1
ATOM 735 C C . GLN A 1 95 ? 6.548 4.924 -1.126 1.00 84.69 95 GLN A C 1
ATOM 737 O O . GLN A 1 95 ? 5.704 4.913 -0.227 1.00 84.69 95 GLN A O 1
ATOM 742 N N . TYR A 1 96 ? 7.250 3.831 -1.438 1.00 84.00 96 TYR A N 1
ATOM 743 C CA . TYR A 1 96 ? 6.988 2.497 -0.896 1.00 84.00 96 TYR A CA 1
ATOM 744 C C . TYR A 1 96 ? 7.002 2.466 0.633 1.00 84.00 96 TYR A C 1
ATOM 746 O O . TYR A 1 96 ? 6.098 1.896 1.234 1.00 84.00 96 TYR A O 1
ATOM 754 N N . ALA A 1 97 ? 7.975 3.123 1.272 1.00 83.31 97 ALA A N 1
ATOM 755 C CA . ALA A 1 97 ? 8.057 3.168 2.732 1.00 83.31 97 ALA A CA 1
ATOM 756 C C . ALA A 1 97 ? 6.822 3.839 3.360 1.00 83.31 97 ALA A C 1
ATOM 758 O O . ALA A 1 97 ? 6.288 3.356 4.355 1.00 83.31 97 ALA A O 1
ATOM 759 N N . GLY A 1 98 ? 6.328 4.920 2.746 1.00 82.38 98 GLY A N 1
ATOM 760 C CA . GLY A 1 98 ? 5.109 5.594 3.190 1.00 82.38 98 GLY A CA 1
ATOM 761 C C . GLY A 1 98 ? 3.860 4.738 2.976 1.00 82.38 98 GLY A C 1
ATOM 762 O O . GLY A 1 98 ? 3.009 4.665 3.859 1.00 82.38 98 GLY A O 1
ATOM 763 N N . LEU A 1 99 ? 3.762 4.055 1.831 1.00 82.12 99 LEU A N 1
ATOM 764 C CA . LEU A 1 99 ? 2.651 3.145 1.542 1.00 82.12 99 LEU A CA 1
ATOM 765 C C . LEU A 1 99 ? 2.637 1.944 2.495 1.00 82.12 99 LEU A C 1
ATOM 767 O O . LEU A 1 99 ? 1.574 1.573 2.987 1.00 82.12 99 LEU A O 1
ATOM 771 N N . MET A 1 100 ? 3.808 1.371 2.782 1.00 84.69 100 MET A N 1
ATOM 772 C CA . MET A 1 100 ? 3.944 0.273 3.732 1.00 84.69 100 MET A CA 1
ATOM 773 C C . MET A 1 100 ? 3.519 0.712 5.132 1.00 84.69 100 MET A C 1
ATOM 775 O O . MET A 1 100 ? 2.683 0.057 5.742 1.00 84.69 100 MET A O 1
ATOM 779 N N . GLY A 1 101 ? 3.981 1.881 5.587 1.00 83.06 101 GLY A N 1
ATOM 780 C CA . GLY A 1 101 ? 3.560 2.428 6.876 1.00 83.06 101 GLY A CA 1
ATOM 781 C C . GLY A 1 101 ? 2.041 2.591 6.991 1.00 83.06 101 GLY A C 1
ATOM 782 O O . GLY A 1 101 ? 1.481 2.321 8.045 1.00 83.06 101 GLY A O 1
ATOM 783 N N . VAL A 1 102 ? 1.347 2.963 5.907 1.00 83.56 102 VAL A N 1
ATOM 784 C CA . VAL A 1 102 ? -0.127 3.039 5.883 1.00 83.56 102 VAL A CA 1
ATOM 785 C C . VAL A 1 102 ? -0.781 1.652 5.954 1.00 83.56 102 VAL A C 1
ATOM 787 O O . VAL A 1 102 ? -1.802 1.495 6.623 1.00 83.56 102 VAL A O 1
ATOM 790 N N . LEU A 1 103 ? -0.200 0.648 5.293 1.00 85.31 103 LEU A N 1
ATOM 791 C CA . LEU A 1 103 ? -0.680 -0.740 5.317 1.00 85.31 103 LEU A CA 1
ATOM 792 C C . LEU A 1 103 ? -0.425 -1.445 6.659 1.00 85.31 103 LEU A C 1
ATOM 794 O O . LEU A 1 103 ? -1.141 -2.383 6.995 1.00 85.31 103 LEU A O 1
ATOM 798 N N . GLU A 1 104 ? 0.553 -0.991 7.441 1.00 87.44 104 GLU A N 1
ATOM 799 C CA . GLU A 1 104 ? 0.879 -1.552 8.758 1.00 87.44 104 GLU A CA 1
ATOM 800 C C . GLU A 1 104 ? -0.031 -1.030 9.887 1.00 87.44 104 GLU A C 1
ATOM 802 O O . GLU A 1 104 ? -0.094 -1.637 10.956 1.00 87.44 104 GLU A O 1
ATOM 807 N N . ILE A 1 105 ? -0.789 0.052 9.666 1.00 88.75 105 ILE A N 1
ATOM 808 C CA . ILE A 1 105 ? -1.654 0.667 10.692 1.00 88.75 105 ILE A CA 1
ATOM 809 C C . ILE A 1 105 ? -2.646 -0.330 11.332 1.00 88.75 105 ILE A C 1
ATOM 811 O O . ILE A 1 105 ? -2.738 -0.345 12.562 1.00 88.75 105 ILE A O 1
ATOM 815 N N . PRO A 1 106 ? -3.387 -1.179 10.587 1.00 88.12 106 PRO A N 1
ATOM 816 C CA . PRO A 1 106 ? -4.277 -2.172 11.194 1.00 88.12 106 PRO A CA 1
ATOM 817 C C . PRO A 1 106 ? -3.530 -3.170 12.084 1.00 88.12 106 PRO A C 1
ATOM 819 O O . PRO A 1 106 ? -4.001 -3.492 13.172 1.00 88.12 106 PRO A O 1
ATOM 822 N N . GLN A 1 107 ? -2.337 -3.604 11.662 1.00 88.38 107 GLN A N 1
ATOM 823 C CA . GLN A 1 107 ? -1.503 -4.523 12.441 1.00 88.38 107 GLN A CA 1
ATOM 824 C C . GLN A 1 107 ? -1.005 -3.864 13.730 1.00 88.38 107 GLN A C 1
ATOM 826 O O . GLN A 1 107 ? -0.984 -4.500 14.784 1.00 88.38 107 GLN A O 1
ATOM 831 N N . LEU A 1 108 ? -0.654 -2.575 13.668 1.00 89.31 108 LEU A N 1
ATOM 832 C CA . LEU A 1 108 ? -0.2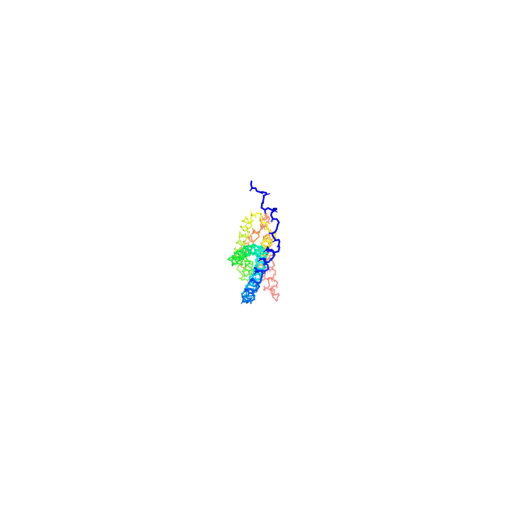93 -1.796 14.847 1.00 89.31 108 LEU A CA 1
ATOM 833 C C . LEU A 1 108 ? -1.467 -1.706 15.830 1.00 89.31 108 LEU A C 1
ATOM 835 O O . LEU A 1 108 ? -1.269 -1.914 17.024 1.00 89.31 108 LEU A O 1
ATOM 839 N N . ILE A 1 109 ? -2.689 -1.469 15.338 1.00 88.00 109 ILE A N 1
ATOM 840 C CA . ILE A 1 109 ? -3.897 -1.442 16.176 1.00 88.00 109 ILE A CA 1
ATOM 841 C C . ILE A 1 109 ? -4.106 -2.800 16.855 1.00 88.00 109 ILE A C 1
ATOM 843 O O . ILE A 1 109 ? -4.317 -2.839 18.066 1.00 88.00 109 ILE A O 1
ATOM 847 N N . ASP A 1 110 ? -3.995 -3.906 16.118 1.00 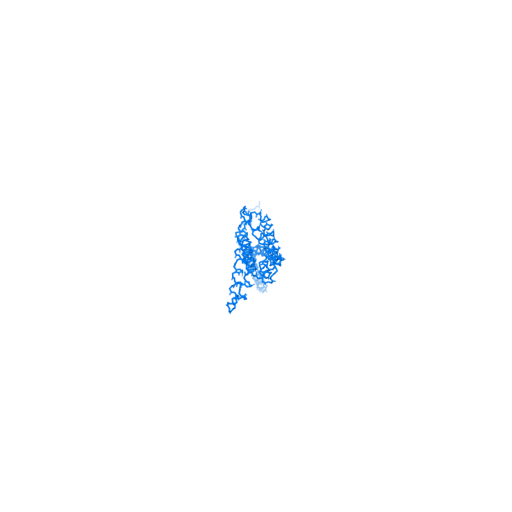88.94 110 ASP A N 1
ATOM 848 C CA . ASP A 1 110 ? -4.115 -5.253 16.686 1.00 88.94 110 ASP A CA 1
ATOM 849 C C . ASP A 1 110 ? -3.024 -5.533 17.739 1.00 88.94 110 ASP A C 1
ATOM 851 O O . ASP A 1 110 ? -3.306 -6.113 18.792 1.00 88.94 110 ASP A O 1
ATOM 855 N N . GLY A 1 111 ? -1.797 -5.050 17.517 1.00 88.56 111 GLY A N 1
ATOM 856 C CA . GLY A 1 111 ? -0.705 -5.099 18.493 1.00 88.56 111 GLY A CA 1
ATOM 857 C C . GLY A 1 111 ? -0.975 -4.267 19.753 1.00 88.56 111 GLY A C 1
ATOM 858 O O . GLY A 1 111 ? -0.771 -4.749 20.871 1.00 88.56 111 GLY A O 1
ATOM 859 N N . CYS A 1 112 ? -1.487 -3.042 19.611 1.00 88.81 112 CYS A N 1
ATOM 860 C CA . CYS A 1 112 ? -1.907 -2.202 20.738 1.00 88.81 112 CYS A CA 1
ATOM 861 C C . CYS A 1 112 ? -3.050 -2.859 21.524 1.00 88.81 112 CYS A C 1
ATOM 863 O O . CYS A 1 112 ? -3.028 -2.874 22.759 1.00 88.81 112 CYS A O 1
ATOM 865 N N . ILE A 1 113 ? -4.015 -3.466 20.819 1.00 88.62 113 ILE A N 1
ATOM 866 C CA . ILE A 1 113 ? -5.090 -4.246 21.431 1.00 88.62 113 ILE A CA 1
ATOM 867 C C . ILE A 1 113 ? -4.482 -5.401 22.220 1.00 88.62 113 ILE A C 1
ATOM 869 O O . ILE A 1 113 ? -4.833 -5.542 23.386 1.00 88.62 113 ILE A O 1
ATOM 873 N N . ALA A 1 114 ? -3.566 -6.194 21.660 1.00 88.69 114 ALA A N 1
ATOM 874 C CA . ALA A 1 114 ? -2.942 -7.323 22.355 1.00 88.69 114 ALA A CA 1
ATOM 875 C C . ALA A 1 114 ? -2.208 -6.899 23.642 1.00 88.69 114 ALA A C 1
ATOM 877 O O . ALA A 1 114 ? -2.393 -7.536 24.678 1.00 88.69 114 ALA A O 1
ATOM 878 N N . ASN A 1 115 ? -1.482 -5.777 23.605 1.00 89.06 115 ASN A N 1
ATOM 879 C CA . ASN A 1 115 ? -0.683 -5.251 24.721 1.00 89.06 115 ASN A CA 1
ATOM 880 C C . ASN A 1 115 ? -1.474 -4.429 25.761 1.00 89.06 115 ASN A C 1
ATOM 882 O O . ASN A 1 115 ? -0.875 -3.795 26.624 1.00 89.06 115 ASN A O 1
ATOM 886 N N . ASP A 1 116 ? -2.810 -4.425 25.698 1.00 84.69 116 ASP A N 1
ATOM 887 C CA . ASP A 1 116 ? -3.690 -3.684 26.619 1.00 84.69 116 ASP A CA 1
ATOM 888 C C . ASP A 1 116 ? -3.573 -2.145 26.573 1.00 84.69 116 ASP A C 1
ATOM 890 O O . ASP A 1 116 ? -4.126 -1.457 27.439 1.00 84.69 116 ASP A O 1
ATOM 894 N N . LEU A 1 117 ? -2.960 -1.600 25.519 1.00 88.75 117 LEU A N 1
ATOM 895 C CA . LEU A 1 117 ? -2.800 -0.165 25.261 1.00 88.75 117 LEU A CA 1
ATOM 896 C C . LEU A 1 117 ? -4.042 0.400 24.551 1.00 88.75 117 LEU A C 1
ATOM 898 O O . LEU A 1 117 ? -4.045 0.690 23.356 1.00 88.75 117 LEU A O 1
ATOM 902 N N . LEU A 1 118 ? -5.143 0.504 25.298 1.00 85.31 118 LEU A N 1
ATOM 903 C CA . LEU A 1 118 ? -6.460 0.866 24.753 1.00 85.31 118 LEU A CA 1
ATOM 904 C C . LEU A 1 118 ? -6.541 2.321 24.264 1.00 85.31 118 LEU A C 1
ATOM 906 O O . LEU A 1 118 ? -7.264 2.606 23.312 1.00 85.31 118 LEU A O 1
ATOM 910 N N . GLU A 1 119 ? -5.830 3.232 24.926 1.00 87.00 119 GLU A N 1
ATOM 911 C CA . GLU A 1 119 ? -5.810 4.653 24.572 1.00 87.00 119 GLU A CA 1
ATOM 912 C C . GLU A 1 119 ? -5.016 4.897 23.286 1.00 87.00 119 GLU A C 1
ATOM 914 O O . GLU A 1 119 ? -5.547 5.502 22.354 1.00 87.00 119 GLU A O 1
ATOM 919 N N . ASP A 1 120 ? -3.822 4.310 23.185 1.00 88.25 120 ASP A N 1
ATOM 920 C CA . ASP A 1 120 ? -2.980 4.382 21.987 1.00 88.25 120 ASP A CA 1
ATOM 921 C C . ASP A 1 120 ? -3.675 3.748 20.772 1.00 88.25 120 ASP A C 1
ATOM 923 O O . ASP A 1 120 ? -3.643 4.296 19.667 1.00 88.25 120 ASP A O 1
ATOM 927 N N . ALA A 1 121 ? -4.375 2.621 20.968 1.00 89.69 121 ALA A N 1
ATOM 928 C CA . ALA A 1 121 ? -5.170 1.990 19.913 1.00 89.69 121 ALA A CA 1
ATOM 929 C C . ALA A 1 121 ? -6.266 2.936 19.390 1.00 89.69 121 ALA A C 1
ATOM 931 O O . ALA A 1 121 ? -6.480 3.046 18.182 1.00 89.69 121 ALA A O 1
ATOM 932 N N . LEU A 1 122 ? -6.949 3.642 20.293 1.00 87.56 122 LEU A N 1
ATOM 933 C CA . LEU A 1 122 ? -8.020 4.572 19.948 1.00 87.56 122 LEU A CA 1
ATOM 934 C C . LEU A 1 122 ? -7.499 5.801 19.191 1.00 87.56 122 LEU A C 1
ATOM 936 O O . LEU A 1 122 ? -8.115 6.223 18.209 1.00 87.56 122 LEU A O 1
ATOM 940 N N . GLU A 1 123 ? -6.371 6.361 19.628 1.00 88.94 123 GLU A N 1
ATOM 941 C CA . GLU A 1 123 ? -5.707 7.472 18.943 1.00 88.94 123 GLU A CA 1
ATOM 942 C C . GLU A 1 123 ? -5.233 7.057 17.546 1.00 88.94 123 GLU A C 1
ATOM 944 O O . GLU A 1 123 ? -5.491 7.761 16.567 1.00 88.94 123 GLU A O 1
ATOM 949 N N . THR A 1 124 ? -4.648 5.863 17.429 1.00 87.44 124 THR A N 1
ATOM 950 C CA . THR A 1 124 ? -4.202 5.300 16.148 1.00 87.44 124 THR A CA 1
ATOM 951 C C . THR A 1 124 ? -5.374 5.101 15.183 1.00 87.44 124 THR A C 1
ATOM 953 O O . THR A 1 124 ? -5.275 5.473 14.014 1.00 87.44 124 THR A O 1
ATOM 956 N N . ILE A 1 125 ? -6.522 4.597 15.654 1.00 87.44 125 ILE A N 1
ATOM 957 C CA . ILE A 1 125 ? -7.746 4.467 14.839 1.00 87.44 125 ILE A CA 1
ATOM 958 C C . ILE A 1 125 ? -8.248 5.842 14.374 1.00 87.44 125 ILE A C 1
ATOM 960 O O . ILE A 1 125 ? -8.636 6.003 13.214 1.00 87.44 125 ILE A O 1
ATOM 964 N N . GLN A 1 126 ? -8.237 6.847 15.253 1.00 88.06 126 GLN A N 1
ATOM 965 C CA . GLN A 1 126 ? -8.661 8.205 14.905 1.00 88.06 126 GLN A CA 1
ATOM 966 C C . GLN A 1 126 ? -7.732 8.837 13.859 1.00 88.06 126 GLN A C 1
ATOM 968 O O . GLN A 1 126 ? -8.205 9.471 12.909 1.00 88.06 126 GLN A O 1
ATOM 973 N N . PHE A 1 127 ? -6.423 8.634 14.008 1.00 87.62 127 PHE A N 1
ATOM 974 C CA . PHE A 1 127 ? -5.426 9.054 13.033 1.00 87.62 127 PHE A CA 1
ATOM 975 C C . PHE A 1 127 ? -5.636 8.360 11.682 1.00 87.62 127 PHE A C 1
ATOM 977 O O . PHE A 1 127 ? -5.729 9.037 10.656 1.00 87.62 127 PHE A O 1
ATOM 984 N N . ALA A 1 128 ? -5.808 7.034 11.685 1.00 86.06 128 ALA A N 1
ATOM 985 C CA . ALA A 1 128 ? -6.072 6.236 10.491 1.00 86.06 128 ALA A CA 1
ATOM 986 C C . ALA A 1 128 ? -7.312 6.735 9.745 1.00 86.06 128 ALA A C 1
ATOM 988 O O . ALA A 1 128 ? -7.265 6.958 8.537 1.00 86.06 128 ALA A O 1
ATOM 989 N N . LYS A 1 129 ? -8.410 6.985 10.472 1.00 84.50 129 LYS A N 1
ATOM 990 C CA . LYS A 1 129 ? -9.646 7.535 9.906 1.00 84.50 129 LYS A CA 1
ATOM 991 C C . LYS A 1 129 ? -9.399 8.884 9.224 1.00 84.50 129 LYS A C 1
ATOM 993 O O . LYS A 1 129 ? -9.823 9.067 8.086 1.00 84.50 129 LYS A O 1
ATOM 998 N N . LYS A 1 130 ? -8.694 9.810 9.882 1.00 84.94 130 LYS A N 1
ATOM 999 C CA . LYS A 1 130 ? -8.397 11.137 9.319 1.00 84.94 130 LYS A CA 1
ATOM 1000 C C . LYS A 1 130 ? -7.533 11.040 8.057 1.00 84.94 130 LYS A C 1
ATOM 1002 O O . LYS A 1 130 ? -7.813 11.727 7.079 1.00 84.94 130 LYS A O 1
ATOM 1007 N N . LEU A 1 131 ? -6.523 10.170 8.062 1.00 81.38 131 LEU A N 1
ATOM 1008 C CA . LEU A 1 131 ? -5.655 9.922 6.907 1.00 81.38 131 LEU A CA 1
ATOM 1009 C C . LEU A 1 131 ? -6.454 9.331 5.734 1.00 81.38 131 LEU A C 1
ATOM 1011 O O . LEU A 1 131 ? -6.327 9.785 4.595 1.00 81.38 131 LEU A O 1
ATOM 1015 N N . LEU A 1 132 ? -7.326 8.361 6.012 1.00 76.69 132 LEU A N 1
ATOM 1016 C CA . LEU A 1 132 ? -8.208 7.729 5.027 1.00 76.69 132 LEU A CA 1
ATOM 1017 C C . LEU A 1 132 ? -9.227 8.716 4.432 1.00 76.69 132 LEU A C 1
ATOM 1019 O O . LEU A 1 132 ? -9.459 8.712 3.226 1.00 76.69 132 LEU A O 1
ATOM 1023 N N . GLU A 1 133 ? -9.794 9.609 5.244 1.00 76.38 133 GLU A N 1
ATOM 1024 C CA . GLU A 1 133 ? -10.683 10.673 4.760 1.00 76.38 133 GLU A CA 1
ATOM 1025 C C . GLU A 1 133 ? -9.926 11.685 3.886 1.00 76.38 133 GLU A C 1
ATOM 1027 O O . GLU A 1 133 ? -10.385 12.015 2.794 1.00 76.38 133 GLU A O 1
ATOM 1032 N N . GLN A 1 134 ? -8.734 12.121 4.308 1.00 72.56 134 GLN A N 1
ATOM 1033 C CA . GLN A 1 134 ? -7.899 13.055 3.542 1.00 72.56 134 GLN A CA 1
ATOM 1034 C C . GLN A 1 134 ? -7.430 12.474 2.202 1.00 72.56 134 GLN A C 1
ATOM 1036 O O . GLN A 1 134 ? -7.390 13.186 1.194 1.00 72.56 134 GLN A O 1
ATOM 1041 N N . THR A 1 135 ? -7.077 11.187 2.168 1.00 66.75 135 THR A N 1
ATOM 1042 C CA . THR A 1 135 ? -6.686 10.495 0.930 1.00 66.75 135 THR A CA 1
ATOM 1043 C C . THR A 1 135 ? -7.878 10.300 -0.002 1.00 66.75 135 THR A C 1
ATOM 1045 O O . THR A 1 135 ? -7.741 10.516 -1.205 1.00 66.75 135 THR A O 1
ATOM 1048 N N . TYR A 1 136 ? -9.066 10.007 0.534 1.00 59.72 136 TYR A N 1
ATOM 1049 C CA . TYR A 1 136 ? -10.297 9.923 -0.254 1.00 59.72 136 TYR A CA 1
ATOM 1050 C C . TYR A 1 136 ? -10.686 11.274 -0.882 1.00 59.72 136 TYR A C 1
ATOM 1052 O O . TYR A 1 136 ? -11.026 11.325 -2.063 1.00 59.72 136 TYR A O 1
ATOM 1060 N N . THR A 1 137 ? -10.579 12.386 -0.143 1.00 54.56 137 THR A N 1
ATOM 1061 C CA . THR A 1 137 ? -10.917 13.725 -0.667 1.00 54.56 137 THR A CA 1
ATOM 1062 C C . THR A 1 137 ? -9.876 14.272 -1.640 1.00 54.56 137 THR A C 1
ATOM 1064 O O . THR A 1 137 ? -10.236 14.942 -2.602 1.00 54.56 137 THR A O 1
ATOM 1067 N N . SER A 1 138 ? -8.589 13.983 -1.424 1.00 52.06 138 SER A N 1
ATOM 1068 C CA . SER A 1 138 ? -7.506 14.451 -2.308 1.00 52.06 138 SER A CA 1
ATOM 1069 C C . SER A 1 138 ? -7.427 13.649 -3.616 1.00 52.06 138 SER A C 1
ATOM 1071 O O . SER A 1 138 ? -6.923 14.149 -4.617 1.00 52.06 138 SER A O 1
ATOM 1073 N N . SER A 1 139 ? -7.966 12.424 -3.620 1.00 49.88 139 SER A N 1
ATOM 1074 C CA . SER A 1 139 ? -8.078 11.532 -4.785 1.00 49.88 139 SER A CA 1
ATOM 1075 C C . SER A 1 139 ? -9.330 11.798 -5.645 1.00 49.88 139 SER A C 1
ATOM 1077 O O . SER A 1 139 ? -9.537 11.152 -6.670 1.00 49.88 139 SER A O 1
ATOM 1079 N N . MET A 1 140 ? -10.152 12.803 -5.308 1.00 40.53 140 MET A N 1
ATOM 1080 C CA . MET A 1 140 ? -11.254 13.296 -6.156 1.00 40.53 140 MET A CA 1
ATOM 1081 C C . MET A 1 140 ? -10.742 14.111 -7.364 1.00 40.53 140 MET A C 1
ATOM 1083 O O . MET A 1 140 ? -11.219 15.200 -7.668 1.00 40.53 140 MET A O 1
ATOM 1087 N N . GLN A 1 141 ? -9.762 13.570 -8.083 1.00 36.69 141 GLN A N 1
ATOM 1088 C CA . GLN A 1 141 ? -9.575 13.813 -9.508 1.00 36.69 141 GLN A CA 1
ATOM 1089 C C . GLN A 1 141 ? -10.054 12.537 -10.216 1.00 36.69 141 GLN A C 1
ATOM 1091 O O . GLN A 1 141 ? -9.469 11.471 -10.014 1.00 36.69 141 GLN A O 1
ATOM 1096 N N . PRO A 1 142 ? -11.131 12.597 -11.020 1.00 41.09 142 PRO A N 1
ATOM 1097 C CA . PRO A 1 142 ? -11.742 11.423 -11.620 1.00 41.09 142 PRO A CA 1
ATOM 1098 C C . PRO A 1 142 ? -10.871 10.969 -12.788 1.00 41.09 142 PRO A C 1
ATOM 1100 O O . PRO A 1 142 ? -11.117 11.325 -13.937 1.00 41.09 142 PRO A O 1
ATOM 1103 N N . LYS A 1 143 ? -9.819 10.199 -12.519 1.00 38.62 143 LYS A N 1
ATOM 1104 C CA . LYS A 1 143 ? -9.044 9.554 -13.578 1.00 38.62 143 LYS A CA 1
ATOM 1105 C C . LYS A 1 143 ? -8.703 8.123 -13.198 1.00 38.62 143 LYS A C 1
ATOM 1107 O O . LYS A 1 143 ? -7.672 7.830 -12.616 1.00 38.62 143 LYS A O 1
ATOM 1112 N N . SER A 1 144 ? -9.597 7.243 -13.646 1.00 38.97 144 SER A N 1
ATOM 1113 C CA . SER A 1 144 ? -9.241 5.940 -14.203 1.00 38.97 144 SER A CA 1
ATOM 1114 C C . SER A 1 144 ? -8.454 5.010 -13.276 1.00 38.97 144 SER A C 1
ATOM 1116 O O . SER A 1 144 ? -7.250 4.845 -13.432 1.00 38.97 144 SER A O 1
ATOM 1118 N N . SER A 1 145 ? -9.146 4.318 -12.372 1.00 39.69 145 SER A N 1
ATOM 1119 C CA . SER A 1 145 ? -8.965 2.869 -12.169 1.00 39.69 145 SER A CA 1
ATOM 1120 C C . SER A 1 145 ? -9.767 2.402 -10.957 1.00 39.69 145 SER A C 1
ATOM 1122 O O . SER A 1 145 ? -9.559 2.838 -9.830 1.00 39.69 145 SER A O 1
ATOM 1124 N N . ASN A 1 146 ? -10.651 1.433 -11.176 1.00 45.75 146 ASN A N 1
ATOM 1125 C CA . ASN A 1 146 ? -11.439 0.765 -10.135 1.00 45.75 146 ASN A CA 1
ATOM 1126 C C . ASN A 1 146 ? -10.585 -0.111 -9.180 1.00 45.75 146 ASN A C 1
ATOM 1128 O O . ASN A 1 146 ? -11.136 -0.894 -8.414 1.00 45.75 146 ASN A O 1
ATOM 1132 N N . ALA A 1 147 ? -9.250 -0.016 -9.245 1.00 48.00 147 ALA A N 1
ATOM 1133 C CA . ALA A 1 147 ? -8.303 -0.822 -8.473 1.00 48.00 147 ALA A CA 1
ATOM 1134 C C . ALA A 1 147 ? -7.750 -0.066 -7.250 1.00 48.00 147 ALA A C 1
ATOM 1136 O O . ALA A 1 147 ? -7.671 -0.632 -6.161 1.00 48.00 147 ALA A O 1
ATOM 1137 N N . SER A 1 148 ? -7.443 1.228 -7.391 1.00 51.84 148 SER A N 1
ATOM 1138 C CA . SER A 1 148 ? -6.930 2.079 -6.303 1.00 51.84 148 SER A CA 1
ATOM 1139 C C . SER A 1 148 ? -7.974 2.309 -5.209 1.00 51.84 148 SER A C 1
ATOM 1141 O O . SER A 1 148 ? -7.642 2.381 -4.027 1.00 51.84 148 SER A O 1
ATOM 1143 N N . SER A 1 149 ? -9.254 2.364 -5.593 1.00 59.56 149 SER A N 1
ATOM 1144 C CA . SER A 1 149 ? -10.368 2.409 -4.646 1.00 59.56 149 SER A CA 1
ATOM 1145 C C . SER A 1 149 ? -10.456 1.121 -3.824 1.00 59.56 149 SER A C 1
ATOM 1147 O O . SER A 1 149 ? -10.748 1.189 -2.635 1.00 59.56 149 SER A O 1
ATOM 1149 N N . SER A 1 150 ? -10.127 -0.044 -4.397 1.00 68.38 150 SER A N 1
ATOM 1150 C CA . SER A 1 150 ? -10.247 -1.329 -3.697 1.00 68.38 150 SER A CA 1
ATOM 1151 C C . SER A 1 150 ? -9.300 -1.451 -2.505 1.00 68.38 150 SER A C 1
ATOM 1153 O O . SER A 1 150 ? -9.735 -1.916 -1.460 1.00 68.38 150 SER A O 1
ATOM 1155 N N . ILE A 1 151 ? -8.033 -1.035 -2.624 1.00 77.31 151 ILE A N 1
ATOM 1156 C CA . ILE A 1 151 ? -7.051 -1.182 -1.530 1.00 77.31 151 ILE A CA 1
ATOM 1157 C C . ILE A 1 151 ? -7.423 -0.280 -0.352 1.00 77.31 151 ILE A C 1
ATOM 1159 O O . ILE A 1 151 ? -7.433 -0.729 0.792 1.00 77.31 151 ILE A O 1
ATOM 1163 N N . VAL A 1 152 ? -7.802 0.970 -0.631 1.00 79.12 152 VAL A N 1
ATOM 1164 C CA . VAL A 1 152 ? -8.264 1.909 0.401 1.00 79.12 152 VAL A CA 1
ATOM 1165 C C . VAL A 1 152 ? -9.555 1.401 1.048 1.00 79.12 152 VAL A C 1
ATOM 1167 O O . VAL A 1 152 ? -9.685 1.453 2.268 1.00 79.12 152 VAL A O 1
ATOM 1170 N N . HIS A 1 153 ? -10.492 0.850 0.269 1.00 80.06 153 HIS A N 1
ATOM 1171 C CA . HIS A 1 153 ? -11.706 0.239 0.818 1.00 80.06 153 HIS A CA 1
ATOM 1172 C C . HIS A 1 153 ? -11.407 -0.972 1.709 1.00 80.06 153 HIS A C 1
ATOM 1174 O O . HIS A 1 153 ? -12.005 -1.081 2.781 1.00 80.06 153 HIS A O 1
ATOM 1180 N N . THR A 1 154 ? -10.472 -1.842 1.318 1.00 83.50 154 THR A N 1
ATOM 1181 C CA . THR A 1 154 ? -10.026 -2.971 2.148 1.00 83.50 154 THR A CA 1
ATOM 1182 C C . THR A 1 154 ? -9.380 -2.477 3.438 1.00 83.50 154 THR A C 1
ATOM 1184 O O . THR A 1 154 ? -9.746 -2.947 4.511 1.00 83.50 154 THR A O 1
ATOM 1187 N N . LEU A 1 155 ? -8.511 -1.466 3.367 1.00 84.81 155 LEU A N 1
ATOM 1188 C CA . LEU A 1 155 ? -7.870 -0.878 4.543 1.00 84.81 155 LEU A CA 1
ATOM 1189 C C . LEU A 1 155 ? -8.902 -0.268 5.504 1.00 84.81 155 LEU A C 1
ATOM 1191 O O . LEU A 1 155 ? -8.866 -0.521 6.704 1.00 84.81 155 LEU A O 1
ATOM 1195 N N . VAL A 1 156 ? -9.886 0.473 4.986 1.00 84.44 156 VAL A N 1
ATOM 1196 C CA . VAL A 1 156 ? -11.005 0.993 5.793 1.00 84.44 156 VAL A CA 1
ATOM 1197 C C . VAL A 1 156 ? -11.782 -0.151 6.450 1.00 84.44 156 VAL A C 1
ATOM 1199 O O . VAL A 1 156 ? -12.167 -0.042 7.615 1.00 84.44 156 VAL A O 1
ATOM 1202 N N . ALA A 1 157 ? -12.034 -1.241 5.723 1.00 85.44 157 ALA A N 1
ATOM 1203 C CA . ALA A 1 157 ? -12.723 -2.408 6.263 1.00 85.44 157 ALA A CA 1
ATOM 1204 C C . ALA A 1 157 ? -11.911 -3.089 7.379 1.00 85.44 157 ALA A C 1
ATOM 1206 O O . ALA A 1 157 ? -12.487 -3.462 8.403 1.00 85.44 157 ALA A O 1
ATOM 1207 N N . GLU A 1 158 ? -10.590 -3.188 7.233 1.00 87.00 158 GLU A N 1
ATOM 1208 C CA . GLU A 1 158 ? -9.697 -3.729 8.261 1.00 87.00 158 GLU A 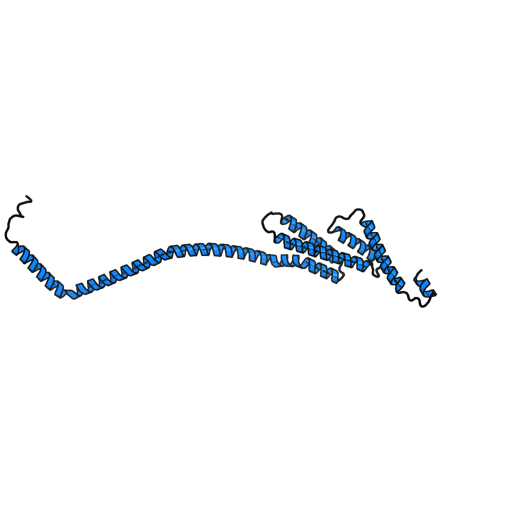CA 1
ATOM 1209 C C . GLU A 1 158 ? -9.642 -2.846 9.509 1.00 87.00 158 GLU A C 1
ATOM 1211 O O . GLU A 1 158 ? -9.818 -3.358 10.614 1.00 87.00 158 GLU A O 1
ATOM 1216 N N . VAL A 1 159 ? -9.522 -1.521 9.371 1.00 87.75 159 VAL A N 1
ATOM 1217 C CA . VAL A 1 159 ? -9.548 -0.609 10.532 1.00 87.75 159 VAL A CA 1
ATOM 1218 C C . VAL A 1 159 ? -10.911 -0.666 11.238 1.00 87.75 159 VAL A C 1
ATOM 1220 O O . VAL A 1 159 ? -10.976 -0.668 12.470 1.00 87.75 159 VAL A O 1
ATOM 1223 N N . LYS A 1 160 ? -12.022 -0.782 10.494 1.00 87.00 160 LYS A N 1
ATOM 1224 C CA . LYS A 1 160 ? -13.354 -1.011 11.086 1.00 87.00 160 LYS A CA 1
ATOM 1225 C C . LYS A 1 160 ? -13.411 -2.331 11.850 1.00 87.00 160 LYS A C 1
ATOM 1227 O O . LYS A 1 160 ? -13.904 -2.355 12.977 1.00 87.00 160 LYS A O 1
ATOM 1232 N N . ARG A 1 161 ? -12.870 -3.412 11.282 1.00 89.62 161 ARG A N 1
ATOM 1233 C CA . ARG A 1 161 ? -12.773 -4.714 11.955 1.00 89.62 161 ARG A CA 1
ATOM 1234 C C . ARG A 1 161 ? -11.951 -4.610 13.244 1.00 89.62 161 ARG A C 1
ATOM 1236 O O . ARG A 1 161 ? -12.435 -5.042 14.290 1.00 89.62 161 ARG A O 1
ATOM 1243 N N . ALA A 1 162 ? -10.786 -3.971 13.206 1.00 88.25 162 ALA A N 1
ATOM 1244 C CA . ALA A 1 162 ? -9.956 -3.735 14.389 1.00 88.25 162 ALA A CA 1
ATOM 1245 C C . ALA A 1 162 ? -10.694 -2.890 15.447 1.00 88.25 162 ALA A C 1
ATOM 1247 O O . ALA A 1 162 ? -10.659 -3.196 16.638 1.00 88.25 162 ALA A O 1
ATOM 1248 N N . THR A 1 163 ? -11.481 -1.896 15.018 1.00 88.06 163 THR A N 1
ATOM 1249 C CA . THR A 1 163 ? -12.340 -1.102 15.916 1.00 88.06 163 THR A CA 1
ATOM 1250 C C . THR A 1 163 ? -13.392 -1.976 16.614 1.00 88.06 163 THR A C 1
ATOM 1252 O O . THR A 1 163 ? -13.597 -1.857 17.823 1.00 88.06 163 THR A O 1
ATOM 1255 N N . THR A 1 164 ? -14.039 -2.897 15.888 1.00 89.38 164 THR A N 1
ATOM 1256 C CA . THR A 1 164 ? -15.001 -3.836 16.496 1.00 89.38 164 THR A CA 1
ATOM 1257 C C . THR A 1 164 ? -14.335 -4.810 17.471 1.00 89.38 164 THR A C 1
ATOM 1259 O O . THR A 1 164 ? -14.918 -5.124 18.510 1.00 89.38 164 THR A O 1
ATOM 1262 N N . ALA A 1 165 ? -13.097 -5.234 17.194 1.00 90.00 165 ALA A N 1
ATOM 1263 C CA . ALA A 1 165 ? -12.312 -6.065 18.104 1.00 90.00 165 ALA A CA 1
ATOM 1264 C C . ALA A 1 165 ? -11.934 -5.305 19.388 1.00 90.00 165 ALA A C 1
ATOM 1266 O O . ALA A 1 165 ? -12.102 -5.835 20.489 1.00 90.00 165 ALA A O 1
ATOM 1267 N N . LEU A 1 166 ? -11.518 -4.036 19.268 1.00 88.88 166 LEU A N 1
ATOM 1268 C CA . LEU A 1 166 ? -11.264 -3.156 20.412 1.00 88.88 166 LEU A CA 1
ATOM 1269 C C . LEU A 1 166 ? -12.521 -2.999 21.281 1.00 88.88 166 LEU A C 1
ATOM 1271 O O . LEU A 1 166 ? -12.441 -3.135 22.503 1.00 88.88 166 LEU A O 1
ATOM 1275 N N . ARG A 1 167 ? -13.693 -2.787 20.664 1.00 89.69 167 ARG A N 1
ATOM 1276 C CA . ARG A 1 167 ? -14.982 -2.726 21.374 1.00 89.69 167 ARG A CA 1
ATOM 1277 C C . ARG A 1 167 ? -15.265 -4.015 22.146 1.00 89.69 167 ARG A C 1
ATOM 1279 O O . ARG A 1 167 ? -15.598 -3.956 23.327 1.00 89.69 167 ARG A O 1
ATOM 1286 N N . ALA A 1 168 ? -15.104 -5.174 21.506 1.00 88.81 168 ALA A N 1
ATOM 1287 C CA . ALA A 1 168 ? -15.314 -6.467 22.155 1.00 88.81 168 ALA A CA 1
ATOM 1288 C C . ALA A 1 168 ? -14.384 -6.652 23.366 1.00 88.81 168 ALA A C 1
ATOM 1290 O O . ALA A 1 168 ? -14.840 -7.068 24.432 1.00 88.81 168 ALA A O 1
ATOM 1291 N N . LYS A 1 169 ? -13.108 -6.261 23.240 1.00 88.12 169 LYS A N 1
ATOM 1292 C CA . LYS A 1 169 ? -12.138 -6.315 24.342 1.00 88.12 169 LYS A CA 1
ATOM 1293 C C . LYS A 1 169 ? -12.496 -5.364 25.492 1.00 88.12 169 LYS A C 1
ATOM 1295 O O . LYS A 1 169 ? -12.347 -5.734 26.655 1.00 88.12 169 LYS A O 1
ATOM 1300 N N . LEU A 1 170 ? -12.989 -4.159 25.196 1.00 86.81 170 LEU A N 1
ATOM 1301 C CA . LEU A 1 170 ? -13.462 -3.204 26.209 1.00 86.81 170 LEU A CA 1
ATOM 1302 C C . LEU A 1 170 ? -14.652 -3.761 27.007 1.00 86.81 170 LEU A C 1
ATOM 1304 O O . LEU A 1 170 ? -14.666 -3.663 28.235 1.00 86.81 170 LEU A O 1
ATOM 1308 N N . VAL A 1 171 ? -15.619 -4.378 26.321 1.00 86.75 171 VAL A N 1
ATOM 1309 C CA . VAL A 1 171 ? -16.777 -5.031 26.955 1.00 86.75 171 VAL A CA 1
ATOM 1310 C C . VAL A 1 171 ? -16.337 -6.213 27.818 1.00 86.75 171 VAL A C 1
ATOM 1312 O O . VAL A 1 171 ? -16.823 -6.370 28.936 1.00 86.75 171 VAL A O 1
ATOM 1315 N N . ASP A 1 172 ? -15.387 -7.018 27.346 1.00 86.50 172 ASP A N 1
ATOM 1316 C CA . ASP A 1 172 ? -14.865 -8.140 28.127 1.00 86.50 172 ASP A CA 1
ATOM 1317 C C . ASP A 1 172 ? -14.126 -7.669 29.388 1.00 86.50 172 ASP A C 1
ATOM 1319 O O . ASP A 1 172 ? -14.372 -8.176 30.483 1.00 86.50 172 ASP A O 1
ATOM 1323 N N . LYS A 1 173 ? -13.326 -6.597 29.289 1.00 85.69 173 LYS A N 1
ATOM 1324 C CA . LYS A 1 173 ? -12.715 -5.974 30.473 1.00 85.69 173 LYS A CA 1
ATOM 1325 C C . LYS A 1 173 ? -13.751 -5.468 31.472 1.00 85.69 173 LYS A C 1
ATOM 1327 O O . LYS A 1 173 ? -13.520 -5.588 32.668 1.00 85.69 173 LYS A O 1
ATOM 1332 N N . LEU A 1 174 ? -14.898 -4.949 31.034 1.00 84.12 174 LEU A N 1
ATOM 1333 C CA . LEU A 1 174 ? -15.966 -4.523 31.951 1.00 84.12 174 LEU A CA 1
ATOM 1334 C C . LEU A 1 174 ? -16.597 -5.681 32.743 1.00 84.12 174 LEU A C 1
ATOM 1336 O O . LEU A 1 174 ? -17.143 -5.441 33.821 1.00 84.12 174 LEU A O 1
ATOM 1340 N N . ARG A 1 175 ? -16.502 -6.922 32.247 1.00 84.56 175 ARG A N 1
ATOM 1341 C CA . ARG A 1 175 ? -16.946 -8.136 32.959 1.00 84.56 175 ARG A CA 1
ATOM 1342 C C . ARG A 1 175 ? -15.941 -8.626 34.009 1.00 84.56 175 ARG A C 1
ATOM 1344 O O . ARG A 1 175 ? -16.244 -9.567 34.739 1.00 84.56 175 ARG A O 1
ATOM 1351 N N . GLY A 1 176 ? -14.754 -8.025 34.078 1.00 81.62 176 GLY A N 1
ATOM 1352 C CA . GLY A 1 176 ? -13.698 -8.385 35.022 1.00 81.62 176 GLY A CA 1
ATOM 1353 C C . GLY A 1 176 ? -13.729 -7.617 36.350 1.00 81.62 176 GLY A C 1
ATOM 1354 O O . GLY A 1 176 ? -14.527 -6.700 36.574 1.00 81.62 176 GLY A O 1
ATOM 1355 N N . GLU A 1 177 ? -12.792 -7.972 37.232 1.00 76.25 177 GLU A N 1
ATOM 1356 C CA . GLU A 1 177 ? -12.558 -7.278 38.504 1.00 76.25 177 GLU A CA 1
ATOM 1357 C C . GLU A 1 177 ? -11.876 -5.928 38.259 1.00 76.25 177 GLU A C 1
ATOM 1359 O O . GLU A 1 177 ? -10.669 -5.852 38.027 1.00 76.25 177 GLU A O 1
ATOM 1364 N N . LEU A 1 178 ? -12.643 -4.836 38.274 1.00 80.06 178 LEU A N 1
ATOM 1365 C CA . LEU A 1 178 ? -12.092 -3.492 38.100 1.00 80.06 178 LEU A CA 1
ATOM 1366 C C . LEU A 1 178 ? -12.633 -2.500 39.132 1.00 80.06 178 LEU A C 1
ATOM 1368 O O . LEU A 1 178 ? -13.833 -2.525 39.431 1.00 80.06 178 LEU A O 1
ATOM 1372 N N . PRO A 1 179 ? -11.788 -1.559 39.601 1.00 82.56 179 PRO A N 1
ATOM 1373 C CA . PRO A 1 179 ? -12.228 -0.443 40.426 1.00 82.56 179 PRO A CA 1
ATOM 1374 C C . PRO A 1 179 ? -13.161 0.480 39.631 1.00 82.56 179 PRO A C 1
ATOM 1376 O O . PRO A 1 179 ? -13.006 0.660 38.418 1.00 82.56 179 PRO A O 1
ATOM 1379 N N . LEU A 1 180 ? -14.111 1.108 40.328 1.00 79.88 180 LEU A N 1
ATOM 1380 C CA . LEU A 1 180 ? -15.152 1.949 39.724 1.00 79.88 180 LEU A CA 1
ATOM 1381 C C . LEU A 1 180 ? -14.578 3.065 38.833 1.00 79.88 180 LEU A C 1
ATOM 1383 O O . LEU A 1 180 ? -15.072 3.284 37.730 1.00 79.88 180 LEU A O 1
ATOM 1387 N N . ALA A 1 181 ? -13.483 3.702 39.260 1.00 83.69 181 ALA A N 1
ATOM 1388 C CA . ALA A 1 181 ? -12.809 4.751 38.492 1.00 83.69 181 ALA A CA 1
ATOM 1389 C C . ALA A 1 181 ? -12.345 4.271 37.102 1.00 83.69 181 ALA A C 1
ATOM 1391 O O . ALA A 1 181 ? -12.556 4.957 36.105 1.00 83.69 181 ALA A O 1
ATOM 1392 N N . LYS A 1 182 ? -11.785 3.056 36.999 1.00 82.62 182 LYS A N 1
ATOM 1393 C CA . LYS A 1 182 ? -11.371 2.486 35.704 1.00 82.62 182 LYS A CA 1
ATOM 1394 C C . LYS A 1 182 ? -12.567 2.147 34.816 1.00 82.62 182 LYS A C 1
ATOM 1396 O O . LYS A 1 182 ? -12.460 2.214 33.598 1.00 82.62 182 LYS A O 1
ATOM 1401 N N . CYS A 1 183 ? -13.711 1.824 35.407 1.00 83.94 183 CYS A N 1
ATOM 1402 C CA . CYS A 1 183 ? -14.922 1.519 34.648 1.00 83.94 183 CYS A CA 1
ATOM 1403 C C . CYS A 1 183 ? -15.498 2.754 33.974 1.00 83.94 183 CYS A C 1
ATOM 1405 O O . CYS A 1 183 ? -15.913 2.675 32.824 1.00 83.94 183 CYS A O 1
ATOM 1407 N N . LEU A 1 184 ? -15.460 3.901 34.654 1.00 85.19 184 LEU A N 1
ATOM 1408 C CA . LEU A 1 184 ? -15.845 5.175 34.051 1.00 85.19 184 LEU A CA 1
ATOM 1409 C C . LEU A 1 184 ? -14.942 5.526 32.862 1.00 85.19 184 LEU A C 1
ATOM 1411 O O . LEU A 1 184 ? -15.452 5.932 31.819 1.00 85.19 184 LEU A O 1
ATOM 1415 N N . HIS A 1 185 ? -13.629 5.292 32.972 1.00 86.62 185 HIS A N 1
ATOM 1416 C CA . HIS A 1 185 ? -12.711 5.470 31.842 1.00 86.62 185 HIS A CA 1
ATOM 1417 C C . HIS A 1 185 ? -13.030 4.520 30.677 1.00 86.62 185 HIS A C 1
ATOM 1419 O O . HIS A 1 185 ? -13.100 4.965 29.535 1.00 86.62 185 HIS A O 1
ATOM 1425 N N . LEU A 1 186 ? -13.313 3.240 30.943 1.00 85.25 186 LEU A N 1
ATOM 1426 C CA . LEU A 1 186 ? -13.706 2.281 29.901 1.00 85.25 186 LEU A CA 1
ATOM 1427 C C . LEU A 1 186 ? -15.014 2.664 29.200 1.00 85.25 186 LEU A C 1
ATOM 1429 O O . LEU A 1 186 ? -15.104 2.550 27.982 1.00 85.25 186 LEU A O 1
ATOM 1433 N N . VAL A 1 187 ? -16.007 3.161 29.941 1.00 86.19 187 VAL A N 1
ATOM 1434 C CA . VAL A 1 187 ? -17.270 3.662 29.373 1.00 86.19 187 VAL A CA 1
ATOM 1435 C C . VAL A 1 187 ? -17.025 4.902 28.504 1.00 86.19 187 VAL A C 1
ATOM 1437 O O . VAL A 1 187 ? -17.609 5.025 27.428 1.00 86.19 187 VAL A O 1
ATOM 1440 N N . ALA A 1 188 ? -16.120 5.796 28.916 1.00 86.56 188 ALA A N 1
ATOM 1441 C CA . ALA A 1 188 ? -15.713 6.935 28.096 1.00 86.56 188 ALA A CA 1
ATOM 1442 C C . ALA A 1 188 ? -14.999 6.492 26.804 1.00 86.56 188 ALA A C 1
ATOM 1444 O O . ALA A 1 188 ? -15.280 7.040 25.736 1.00 86.56 188 ALA A O 1
ATOM 1445 N N . TYR A 1 189 ? -14.130 5.477 26.871 1.00 86.94 189 TYR A N 1
ATOM 1446 C CA . TYR A 1 189 ? -13.499 4.900 25.682 1.00 86.94 189 TYR A CA 1
ATOM 1447 C C . TYR A 1 189 ? -14.517 4.212 24.765 1.00 86.94 189 TYR A C 1
ATOM 1449 O O . TYR A 1 189 ? -14.475 4.451 23.564 1.00 86.94 189 TYR A O 1
ATOM 1457 N N . LEU A 1 190 ? -15.476 3.447 25.299 1.00 86.00 190 LEU A N 1
ATOM 1458 C CA . LEU A 1 190 ? -16.561 2.845 24.508 1.00 86.00 190 LEU A CA 1
ATOM 1459 C C . LEU A 1 190 ? -17.368 3.901 23.749 1.00 86.00 190 LEU A C 1
ATOM 1461 O O . LEU A 1 190 ? -17.593 3.752 22.551 1.00 86.00 190 LEU A O 1
ATOM 1465 N N . ARG A 1 191 ? -17.702 5.018 24.408 1.00 86.44 191 ARG A N 1
ATOM 1466 C CA . ARG A 1 191 ? -18.379 6.146 23.754 1.00 86.44 191 ARG A CA 1
ATOM 1467 C C . ARG A 1 191 ? -17.554 6.723 22.599 1.00 86.44 191 ARG A C 1
ATOM 1469 O O . ARG A 1 191 ? -18.110 7.047 21.553 1.00 86.44 191 ARG A O 1
ATOM 1476 N N . ARG A 1 192 ? -16.233 6.852 22.771 1.00 86.31 192 ARG A N 1
ATOM 1477 C CA . ARG A 1 192 ? -15.327 7.327 21.709 1.00 86.31 192 ARG A CA 1
ATOM 1478 C C . ARG A 1 192 ? -15.232 6.324 20.552 1.00 86.31 192 ARG A C 1
ATOM 1480 O O . ARG A 1 192 ? -15.252 6.750 19.403 1.00 86.31 192 ARG A O 1
ATOM 1487 N N . VAL A 1 193 ? -15.165 5.024 20.848 1.00 86.31 193 VAL A N 1
ATOM 1488 C CA . VAL A 1 193 ? -15.125 3.929 19.858 1.00 86.31 193 VAL A CA 1
ATOM 1489 C C . VAL A 1 193 ? -16.401 3.880 19.020 1.00 86.31 193 VAL A C 1
ATOM 1491 O O . VAL A 1 193 ? -16.328 3.858 17.793 1.00 86.31 193 VAL A O 1
ATOM 1494 N N . ASP A 1 194 ? -17.568 3.919 19.660 1.00 84.19 194 ASP A N 1
ATOM 1495 C CA . ASP A 1 194 ? -18.852 3.820 18.958 1.00 84.19 194 ASP A CA 1
ATOM 1496 C C . ASP A 1 194 ? -19.169 5.099 18.152 1.00 84.19 194 ASP A C 1
ATOM 1498 O O . ASP A 1 194 ? -19.825 5.035 17.112 1.00 84.19 194 ASP A O 1
ATOM 1502 N N . GLY A 1 195 ? -18.638 6.255 18.575 1.00 82.38 195 GLY A N 1
ATOM 1503 C CA . GLY A 1 195 ? -18.768 7.536 17.866 1.00 82.38 195 GLY A CA 1
ATOM 1504 C C . GLY A 1 195 ? -17.750 7.792 16.761 1.00 82.38 195 GLY A C 1
ATOM 1505 O O . GLY A 1 195 ? -17.846 8.804 16.067 1.00 82.38 195 GLY A O 1
ATOM 1506 N N . LEU A 1 196 ? -16.772 6.902 16.574 1.00 80.81 196 LEU A N 1
ATOM 1507 C CA . LEU A 1 196 ? -15.728 7.083 15.565 1.00 80.81 196 LEU A CA 1
ATOM 1508 C C . LEU A 1 196 ? -16.253 6.901 14.140 1.00 80.81 196 LEU A C 1
ATOM 1510 O O . LEU A 1 196 ? -15.827 7.637 13.254 1.00 80.81 196 LEU A O 1
ATOM 1514 N N . TRP A 1 197 ? -17.165 5.961 13.894 1.00 76.00 197 TRP A N 1
ATOM 1515 C CA . TRP A 1 197 ? -17.595 5.610 12.531 1.00 76.00 197 TRP A CA 1
ATOM 1516 C C . TRP A 1 197 ? -19.001 6.077 12.178 1.00 76.00 197 TRP A C 1
ATOM 1518 O O . TRP A 1 197 ? -19.262 6.405 11.022 1.00 76.00 197 TRP A O 1
ATOM 1528 N N . THR A 1 198 ? -19.897 6.113 13.157 1.00 76.44 198 THR A N 1
ATOM 1529 C CA . THR A 1 198 ? -21.299 6.485 12.975 1.00 76.44 198 THR A CA 1
ATOM 1530 C C . THR A 1 198 ? -21.688 7.543 13.997 1.00 76.44 198 THR A C 1
ATOM 1532 O O . THR A 1 198 ? -21.230 7.469 15.138 1.00 76.44 198 THR A O 1
ATOM 1535 N N . PRO A 1 199 ? -22.535 8.519 13.626 1.00 76.75 199 PRO A N 1
ATOM 1536 C CA . PRO A 1 199 ? -23.087 9.444 14.604 1.00 76.75 199 PRO A CA 1
ATOM 1537 C C . PRO A 1 199 ? -23.870 8.660 15.664 1.00 76.75 199 PRO A C 1
ATOM 1539 O O . PRO A 1 199 ? -24.621 7.741 15.331 1.00 76.75 199 PRO A O 1
ATOM 1542 N N . LEU A 1 200 ? -23.672 9.013 16.936 1.00 79.75 200 LEU A N 1
ATOM 1543 C CA . LEU A 1 200 ? -24.346 8.349 18.050 1.00 79.75 200 LEU A CA 1
ATOM 1544 C C . LEU A 1 200 ? -25.870 8.533 17.942 1.00 79.75 200 LEU A C 1
ATOM 1546 O O . LEU A 1 200 ? -26.331 9.670 17.809 1.00 79.75 200 LEU A O 1
ATOM 1550 N N . PRO A 1 201 ? -26.660 7.450 18.050 1.00 79.44 201 PRO A N 1
ATOM 1551 C CA . PRO A 1 201 ? -28.107 7.543 18.219 1.00 79.44 201 PRO A CA 1
ATOM 1552 C C . PRO A 1 201 ? -28.485 8.336 19.479 1.00 79.44 201 PRO A C 1
ATOM 1554 O O . PRO A 1 201 ? -27.769 8.290 20.479 1.00 79.44 201 PRO A O 1
ATOM 1557 N N . ALA A 1 202 ? -29.643 9.005 19.467 1.00 76.56 202 ALA A N 1
ATOM 1558 C CA . ALA A 1 202 ? -30.143 9.756 20.626 1.00 76.56 202 ALA A CA 1
ATOM 1559 C C . ALA A 1 202 ? -30.308 8.873 21.883 1.00 76.56 202 ALA A C 1
ATOM 1561 O O . ALA A 1 202 ? -30.053 9.325 22.996 1.00 76.56 202 ALA A O 1
ATOM 1562 N N . ASP A 1 203 ? -30.635 7.592 21.690 1.00 82.88 203 ASP A N 1
ATOM 1563 C CA . ASP A 1 203 ? -30.826 6.609 22.765 1.00 82.88 203 ASP A CA 1
ATOM 1564 C C . ASP A 1 203 ? -29.536 5.857 23.154 1.00 82.88 203 ASP A C 1
ATOM 1566 O O . ASP A 1 203 ? -29.568 4.903 23.937 1.00 82.88 203 ASP A O 1
ATOM 1570 N N . TYR A 1 204 ? -28.375 6.263 22.627 1.00 83.88 204 TYR A N 1
ATOM 1571 C CA . TYR A 1 204 ? -27.107 5.559 22.848 1.00 83.88 204 TYR A CA 1
ATOM 1572 C C . TYR A 1 204 ? -26.723 5.473 24.331 1.00 83.88 204 TYR A C 1
ATOM 1574 O O . TYR A 1 204 ? -26.292 4.423 24.803 1.00 83.88 204 TYR A O 1
ATOM 1582 N N . ASP A 1 205 ? -26.928 6.550 25.094 1.00 83.12 205 ASP A N 1
ATOM 1583 C CA . ASP A 1 205 ? -26.604 6.568 26.524 1.00 83.12 205 ASP A CA 1
ATOM 1584 C C . ASP A 1 205 ? -27.453 5.576 27.332 1.00 83.12 205 ASP A C 1
ATOM 1586 O O . ASP A 1 205 ? -26.985 5.051 28.345 1.00 83.12 205 ASP A O 1
ATOM 1590 N N . TYR A 1 206 ? -28.689 5.302 26.904 1.00 85.31 206 TYR A N 1
ATOM 1591 C CA . TYR A 1 206 ? -29.531 4.282 27.527 1.00 85.31 206 TYR A CA 1
ATOM 1592 C C . TYR A 1 206 ? -28.982 2.879 27.242 1.00 85.31 206 TYR A C 1
ATOM 1594 O O . TYR A 1 206 ? -28.762 2.104 28.176 1.00 85.31 206 TYR A O 1
ATOM 1602 N N . HIS A 1 207 ? -28.662 2.590 25.977 1.00 84.94 207 HIS A N 1
ATOM 1603 C CA . HIS A 1 207 ? -28.065 1.314 25.575 1.00 84.94 207 HIS A CA 1
ATOM 1604 C C . HIS A 1 207 ? -26.720 1.047 26.262 1.00 84.94 207 HIS A C 1
ATOM 1606 O O . HIS A 1 207 ? -26.494 -0.055 26.761 1.00 84.94 207 HIS A O 1
ATOM 1612 N N . LEU A 1 208 ? -25.853 2.059 26.364 1.00 86.00 208 LEU A N 1
ATOM 1613 C CA . LEU A 1 208 ? -24.552 1.928 27.020 1.00 86.00 208 LEU A CA 1
ATOM 1614 C C . LEU A 1 208 ? -24.694 1.639 28.521 1.00 86.00 208 LEU A C 1
ATOM 1616 O O . LEU A 1 208 ? -23.966 0.808 29.066 1.00 86.00 208 LEU A O 1
ATOM 1620 N N . LYS A 1 209 ? -25.655 2.286 29.196 1.00 87.12 209 LYS A N 1
ATOM 1621 C CA . LYS A 1 209 ? -25.970 1.998 30.605 1.00 87.12 209 LYS A CA 1
ATOM 1622 C C . LYS A 1 209 ? -26.483 0.572 30.782 1.00 87.12 209 LYS A C 1
ATOM 1624 O O . LYS A 1 209 ? -26.064 -0.101 31.720 1.00 87.12 209 LYS A O 1
ATOM 1629 N N . GLN A 1 210 ? -27.357 0.107 29.891 1.00 87.31 210 GLN A N 1
ATOM 1630 C CA . GLN A 1 210 ? -27.881 -1.255 29.940 1.00 87.31 210 GLN A CA 1
ATOM 1631 C C . GLN A 1 210 ? -26.774 -2.298 29.718 1.00 87.31 210 GLN A C 1
ATOM 1633 O O . GLN A 1 210 ? -26.688 -3.250 30.491 1.00 87.31 210 GLN A O 1
ATOM 1638 N N . GLU A 1 211 ? -25.887 -2.103 28.733 1.00 85.88 211 GLU A N 1
ATOM 1639 C CA . GLU A 1 211 ? -24.734 -2.994 28.519 1.00 85.88 211 GLU A CA 1
ATOM 1640 C C . GLU A 1 211 ? -23.774 -2.990 29.716 1.00 85.88 211 GLU A C 1
ATOM 1642 O O . GLU A 1 211 ? -23.305 -4.052 30.133 1.00 85.88 211 GLU A O 1
ATOM 1647 N N . PHE A 1 212 ? -23.513 -1.822 30.311 1.00 87.50 212 PHE A N 1
ATOM 1648 C CA . PHE A 1 212 ? -22.684 -1.714 31.511 1.00 87.50 212 PHE A CA 1
ATOM 1649 C C . PHE A 1 212 ? -23.279 -2.495 32.690 1.00 87.50 212 PHE A C 1
ATOM 1651 O O . PHE A 1 212 ? -22.572 -3.281 33.328 1.00 87.50 212 PHE A O 1
ATOM 1658 N N . LEU A 1 213 ? -24.574 -2.305 32.964 1.00 87.62 213 LEU A N 1
ATOM 1659 C CA . LEU A 1 213 ? -25.275 -3.014 34.035 1.00 87.62 213 LEU A CA 1
ATOM 1660 C C . LEU A 1 213 ? -25.281 -4.523 33.788 1.00 87.62 213 LEU A C 1
ATOM 1662 O O . LEU A 1 213 ? -24.966 -5.271 34.705 1.00 87.62 213 LEU A O 1
ATOM 1666 N N . ALA A 1 214 ? -25.537 -4.968 32.555 1.00 88.31 214 ALA A N 1
ATOM 1667 C CA . ALA A 1 214 ? -25.493 -6.385 32.200 1.00 88.31 214 ALA A CA 1
ATOM 1668 C C . ALA A 1 214 ? -24.096 -6.999 32.413 1.00 88.31 214 ALA A C 1
ATOM 1670 O O . ALA A 1 214 ? -23.974 -8.109 32.930 1.00 88.31 214 ALA A O 1
ATOM 1671 N N . CYS A 1 215 ? -23.023 -6.279 32.066 1.00 86.75 215 CYS A N 1
ATOM 1672 C CA . CYS A 1 215 ? -21.654 -6.750 32.300 1.00 86.75 215 CYS A CA 1
ATOM 1673 C C . CYS A 1 215 ? -21.315 -6.834 33.792 1.00 86.75 215 CYS A C 1
ATOM 1675 O O . CYS A 1 215 ? -20.653 -7.782 34.219 1.00 86.75 215 CYS A O 1
ATOM 1677 N N . ARG A 1 216 ? -21.776 -5.864 34.592 1.00 86.06 216 ARG A N 1
ATOM 1678 C CA . ARG A 1 216 ? -21.567 -5.866 36.044 1.00 86.06 216 ARG A CA 1
ATOM 1679 C C . ARG A 1 216 ? -22.411 -6.900 36.769 1.00 86.06 216 ARG A C 1
ATOM 1681 O O . ARG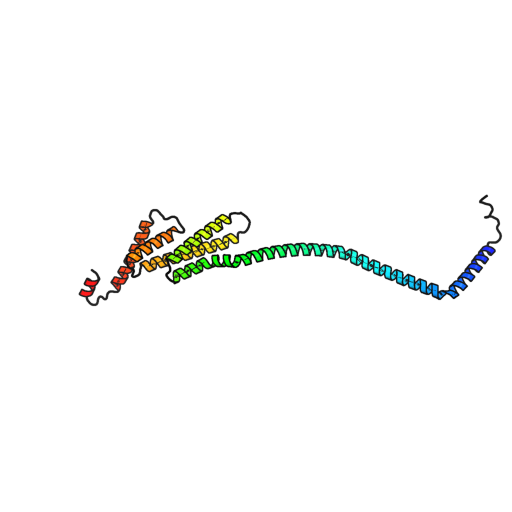 A 1 216 ? -21.897 -7.522 37.690 1.00 86.06 216 ARG A O 1
ATOM 1688 N N . ASP A 1 217 ? -23.637 -7.133 36.328 1.00 86.81 217 ASP A N 1
ATOM 1689 C CA . ASP A 1 217 ? -24.479 -8.209 36.843 1.00 86.81 217 ASP A CA 1
ATOM 1690 C C . ASP A 1 217 ? -23.856 -9.583 36.552 1.00 86.81 217 ASP A C 1
ATOM 1692 O O . ASP A 1 217 ? -23.707 -10.404 37.453 1.00 86.81 217 ASP A O 1
ATOM 1696 N N . ALA A 1 218 ? -23.349 -9.802 35.332 1.00 85.62 218 ALA A N 1
ATOM 1697 C CA . ALA A 1 218 ? -22.623 -11.027 34.986 1.00 85.62 218 ALA A CA 1
ATOM 1698 C C . ALA A 1 218 ? -21.369 -11.238 35.856 1.00 85.62 218 ALA A C 1
ATOM 1700 O O . ALA A 1 218 ? -21.108 -12.353 36.315 1.00 85.62 218 ALA A O 1
ATOM 1701 N N . TYR A 1 219 ? -20.612 -10.167 36.114 1.00 86.50 219 TYR A N 1
ATOM 1702 C CA . TYR A 1 219 ? -19.468 -10.192 37.023 1.00 86.50 219 TYR A CA 1
ATOM 1703 C C . TYR A 1 219 ? -19.883 -10.565 38.456 1.00 86.50 219 TYR A C 1
ATOM 1705 O O . TYR A 1 219 ? -19.339 -11.512 39.025 1.00 86.50 219 TYR A O 1
ATOM 1713 N N . LEU A 1 220 ? -20.880 -9.870 39.012 1.00 83.12 220 LEU A N 1
ATOM 1714 C CA . LEU A 1 220 ? -21.375 -10.103 40.371 1.00 83.12 220 LEU A CA 1
ATOM 1715 C C . LEU A 1 220 ? -21.974 -11.505 40.532 1.00 83.12 220 LEU A C 1
ATOM 1717 O O . LEU A 1 220 ? -21.734 -12.179 41.532 1.00 83.12 220 LEU A O 1
ATOM 1721 N N . SER A 1 221 ? -22.706 -11.988 39.530 1.00 85.69 221 SER A N 1
ATOM 1722 C CA . SER A 1 221 ? -23.237 -13.352 39.501 1.00 85.69 221 SER A CA 1
ATOM 1723 C C . SER A 1 221 ? -22.110 -14.387 39.550 1.00 85.69 221 SER A C 1
ATOM 1725 O O . SER A 1 221 ? -22.159 -15.320 40.354 1.00 85.69 221 SER A O 1
ATOM 1727 N N . LYS A 1 222 ? -21.033 -14.179 38.777 1.00 85.19 222 LYS A N 1
ATOM 1728 C CA . LYS A 1 222 ? -19.842 -15.041 38.802 1.00 85.19 222 LYS A CA 1
ATOM 1729 C C . LYS A 1 222 ? -19.139 -15.014 40.161 1.00 85.19 222 LYS A C 1
ATOM 1731 O O . LYS A 1 222 ? -18.778 -16.075 40.672 1.00 85.19 222 LYS A O 1
ATOM 1736 N N . THR A 1 223 ? -18.976 -13.842 40.779 1.00 81.94 223 THR A N 1
ATOM 1737 C CA . THR A 1 223 ? -18.366 -13.750 42.117 1.00 81.94 223 THR A CA 1
ATOM 1738 C C . THR A 1 223 ? -19.234 -14.428 43.171 1.00 81.94 223 THR A C 1
ATOM 1740 O O . THR A 1 223 ? -18.713 -15.180 43.988 1.00 81.94 223 THR A O 1
ATOM 1743 N N . VAL A 1 224 ? -20.557 -14.256 43.119 1.00 81.75 224 VAL A N 1
ATOM 1744 C CA . VAL A 1 224 ? -21.489 -14.897 44.060 1.00 81.75 224 VAL A CA 1
ATOM 1745 C C . VAL A 1 224 ? -21.470 -16.424 43.929 1.00 81.75 224 VAL A C 1
ATOM 1747 O O . VAL A 1 224 ? -21.488 -17.117 44.944 1.00 81.75 224 VAL A O 1
ATOM 1750 N N . GLN A 1 225 ? -21.384 -16.959 42.708 1.00 82.31 225 GLN A N 1
ATOM 1751 C CA . GLN A 1 225 ? -21.262 -18.404 42.466 1.00 82.31 225 GLN A CA 1
ATOM 1752 C C . GLN A 1 225 ? -19.934 -18.990 42.970 1.00 82.31 225 GLN A C 1
ATOM 1754 O O . GLN A 1 225 ? -19.875 -20.171 43.299 1.00 82.31 225 GLN A O 1
ATOM 1759 N N . SER A 1 226 ? -18.877 -18.177 43.057 1.00 78.69 226 SER A N 1
ATOM 1760 C CA . SER A 1 226 ? -17.563 -18.614 43.549 1.00 78.69 226 SER A CA 1
ATOM 1761 C C . SER A 1 226 ? -17.469 -18.738 45.078 1.00 78.69 226 SER A C 1
ATOM 1763 O O . SER A 1 226 ? -16.494 -19.291 45.587 1.00 78.69 226 SER A O 1
ATOM 1765 N N . ILE A 1 227 ? -18.464 -18.246 45.828 1.00 78.56 227 ILE A N 1
ATOM 1766 C CA . ILE A 1 227 ? -18.465 -18.293 47.295 1.00 78.56 227 ILE A CA 1
ATOM 1767 C C . ILE A 1 227 ? -18.854 -19.711 47.755 1.00 78.56 227 ILE A C 1
ATOM 1769 O O . ILE A 1 227 ? -19.969 -20.156 47.469 1.00 78.56 227 ILE A O 1
ATOM 1773 N N . PRO A 1 228 ? -17.989 -20.426 48.502 1.00 73.25 228 PRO A N 1
ATOM 1774 C CA . PRO A 1 228 ? -18.305 -21.768 48.974 1.00 73.25 228 PRO A CA 1
ATOM 1775 C C . PRO A 1 228 ? -19.489 -21.753 49.950 1.00 73.25 228 PRO A C 1
ATOM 1777 O O . PRO A 1 228 ? -19.519 -20.988 50.911 1.00 73.25 228 PRO A O 1
ATOM 1780 N N . THR A 1 229 ? -20.452 -22.647 49.722 1.00 69.62 229 THR A N 1
ATOM 1781 C CA . THR A 1 229 ? -21.693 -22.813 50.508 1.00 69.62 229 THR A CA 1
ATOM 1782 C C . THR A 1 229 ? -21.504 -23.637 51.787 1.00 69.62 229 THR A C 1
ATOM 1784 O O . THR A 1 229 ? -22.474 -23.920 52.483 1.00 69.62 229 THR A O 1
ATOM 1787 N N . SER A 1 230 ? -20.266 -24.032 52.104 1.00 68.06 230 SER A N 1
ATOM 1788 C CA . SER A 1 230 ? -19.950 -24.967 53.194 1.00 68.06 230 SER A CA 1
ATOM 1789 C C . SER A 1 230 ? -20.243 -24.425 54.598 1.00 68.06 230 SER A C 1
ATOM 1791 O O . SER A 1 230 ? -20.345 -25.218 55.528 1.00 68.06 230 SER A O 1
ATOM 1793 N N . ASP A 1 231 ? -20.359 -23.107 54.764 1.00 65.12 231 ASP A N 1
ATOM 1794 C CA . ASP A 1 231 ? -20.693 -22.477 56.040 1.00 65.12 231 ASP A CA 1
ATOM 1795 C C . ASP A 1 231 ? -21.728 -21.363 55.820 1.00 65.12 231 ASP A C 1
ATOM 1797 O O . ASP A 1 231 ? -21.457 -20.353 55.164 1.00 65.12 231 ASP A O 1
ATOM 1801 N N . ALA A 1 232 ? -22.935 -21.567 56.358 1.00 71.50 232 ALA A N 1
ATOM 1802 C CA . ALA A 1 232 ? -24.083 -20.684 56.172 1.00 71.50 232 ALA A CA 1
ATOM 1803 C C . ALA A 1 232 ? -23.840 -19.269 56.725 1.00 71.50 232 ALA A C 1
ATOM 1805 O O . ALA A 1 232 ? -24.332 -18.298 56.149 1.00 71.50 232 ALA A O 1
ATOM 1806 N N . TYR A 1 233 ? -23.048 -19.130 57.795 1.00 71.88 233 TYR A N 1
ATOM 1807 C CA . TYR A 1 233 ? -22.766 -17.826 58.403 1.00 71.88 233 TYR A CA 1
ATOM 1808 C C . TYR A 1 233 ? -21.797 -17.005 57.541 1.00 71.88 233 TYR A C 1
ATOM 1810 O O . TYR A 1 233 ? -22.043 -15.836 57.241 1.00 71.88 233 TYR A O 1
ATOM 1818 N N . ASN A 1 234 ? -20.735 -17.649 57.050 1.00 67.81 234 ASN A N 1
ATOM 1819 C CA . ASN A 1 234 ? -19.780 -17.042 56.120 1.00 67.81 234 ASN A CA 1
ATOM 1820 C C . ASN A 1 234 ? -20.398 -16.753 54.742 1.00 67.81 234 ASN A C 1
ATOM 1822 O O . ASN A 1 234 ? -20.028 -15.773 54.094 1.00 67.81 234 ASN A O 1
ATOM 1826 N N . TYR A 1 235 ? -21.362 -17.567 54.304 1.00 71.50 235 TYR A N 1
ATOM 1827 C CA . TYR A 1 235 ? -22.101 -17.339 53.065 1.00 71.50 235 TYR A CA 1
ATOM 1828 C C . TYR A 1 235 ? -22.983 -16.086 53.147 1.00 71.50 235 TYR A C 1
ATOM 1830 O O . TYR A 1 235 ? -22.944 -15.253 52.244 1.00 71.50 235 TYR A O 1
ATOM 1838 N N . VAL A 1 236 ? -23.733 -15.913 54.242 1.00 73.38 236 VAL A N 1
ATOM 1839 C CA . VAL A 1 236 ? -24.592 -14.734 54.454 1.00 73.38 236 VAL A CA 1
ATOM 1840 C C . VAL A 1 236 ? -23.754 -13.469 54.659 1.00 73.38 236 VAL A C 1
ATOM 1842 O O . VAL A 1 236 ? -24.037 -12.454 54.030 1.00 73.38 236 VAL A O 1
ATOM 1845 N N . SER A 1 237 ? -22.670 -13.540 55.439 1.00 72.31 237 SER A N 1
ATOM 1846 C CA . SER A 1 237 ? -21.776 -12.395 55.673 1.00 72.31 237 SER A CA 1
ATOM 1847 C C . SER A 1 237 ? -21.034 -11.908 54.423 1.00 72.31 237 SER A C 1
ATOM 1849 O O . SER A 1 237 ? -20.573 -10.772 54.421 1.00 72.31 237 SER A O 1
ATOM 1851 N N . ARG A 1 238 ? -20.857 -12.746 53.393 1.00 62.03 238 ARG A N 1
ATOM 1852 C CA . ARG A 1 238 ? -20.215 -12.354 52.122 1.00 62.03 238 ARG A CA 1
ATOM 1853 C C . ARG A 1 238 ? -21.209 -11.928 51.038 1.00 62.03 238 ARG A C 1
ATOM 1855 O O . ARG A 1 238 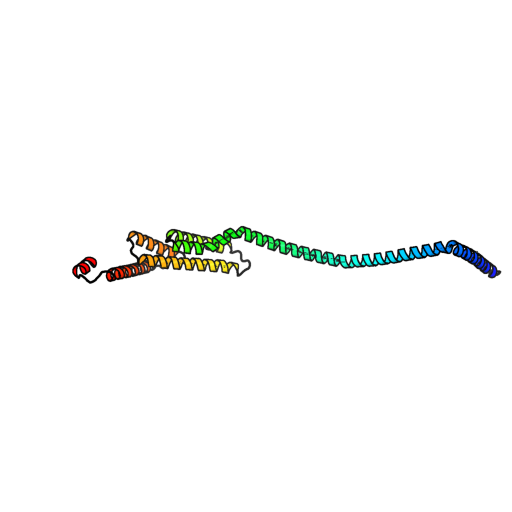? -20.779 -11.437 49.999 1.00 62.03 238 ARG A O 1
ATOM 1862 N N . LYS A 1 239 ? -22.507 -12.173 51.243 1.00 63.44 239 LYS A N 1
ATOM 1863 C CA . LYS A 1 239 ? -23.581 -11.816 50.302 1.00 63.44 239 LYS A CA 1
ATOM 1864 C C . LYS A 1 239 ? -24.249 -10.474 50.612 1.00 63.44 239 LYS A C 1
ATOM 1866 O O . LYS A 1 239 ? -24.844 -9.904 49.700 1.00 63.44 239 LYS A O 1
ATOM 1871 N N . ILE A 1 240 ? -24.218 -10.053 51.878 1.00 47.19 240 ILE A N 1
ATOM 1872 C CA . ILE A 1 240 ? -24.704 -8.756 52.383 1.00 47.19 240 ILE A CA 1
ATOM 1873 C C . ILE A 1 240 ? -23.587 -7.725 52.231 1.00 47.19 240 ILE A C 1
ATOM 1875 O O . ILE A 1 240 ? -23.906 -6.589 51.820 1.00 47.19 240 ILE A O 1
#

pLDDT: mean 81.3, std 13.54, range [36.69, 95.81]

Secondary structure (DSSP, 8-state):
--SSSS-----HHHHHHHHHHHHHHHHHHHHHTHHHHHHHHHHHHHHHHHHHHHHHHHHHHHHHHHHHHHHHHHHHHHHHHHHHHHHHHHHHHHHHHHHHHHHHHHHHHHHHHHTT-HHHHHHHHHHHHHHHHHHHHHT-S--S-TTHHHHHHHHHHHHHHHHHHHHHHHHHHHTS---HHHHHHHHHHHHHHHTTTSPPPTTHHHHHHHHHHHHHHHHHHHHHHTS-TT-HHHHHHHH-

InterPro domains:
  IPR007255 Conserved oligomeric Golgi complex subunit 8 [PF04124] (11-240)
  IPR007255 Conserved oligomeric Golgi complex subunit 8 [PTHR21311] (4-240)
  IPR016159 Cullin repeat-like-containing domain superfamily [SSF74788] (102-236)

Foldseek 3Di:
DPPPPVPPCPDVVVVVVVVVVVVVVVVVVCVVCVVVVVVVVVVVVVVVVVVVVVVVVVVVCVVVVVVVVVVVVVVVVVVVVVVVVVVVVVVCVVCVVVVVVLVCLLVVLVVCLVVVVLVVSLVSLLVNLVVLVVCVVVPPPPDDDPPVVVVSVVSVVSSLVSLVVSLVSLLVVLLDDDDPVVVVVSLVSNVSSVCRPDHADPCNVVVSVVSSVVSVVNSVVVVLVPDDPPDVVSNVVVVD